Protein AF-0000000081061920 (afdb_homodimer)

Solvent-accessible surface area (backbone atoms only — not comparable to full-atom values): 20921 Å² total; per-residue (Å²): 136,77,82,74,80,77,74,76,73,75,74,76,74,76,75,72,76,70,69,73,73,68,65,57,64,41,62,70,67,64,48,44,71,67,57,39,50,51,52,33,50,55,44,58,37,86,83,48,85,72,61,46,63,57,53,70,60,64,51,56,60,47,13,51,50,43,54,50,51,36,52,50,35,34,49,77,63,71,47,84,55,64,69,57,52,51,52,50,49,54,51,44,41,52,48,49,42,53,49,47,44,70,73,31,92,53,84,64,53,63,59,32,44,48,20,46,54,27,40,27,38,49,52,51,35,50,48,35,50,50,32,62,74,64,57,47,58,69,67,64,30,49,53,53,38,52,51,28,31,49,52,26,16,53,29,34,28,47,49,51,22,57,44,53,69,37,75,90,45,45,69,70,49,25,49,59,38,39,56,52,41,44,50,55,43,45,60,65,61,104,136,78,82,73,80,78,75,76,72,78,77,76,73,76,76,72,75,70,70,74,74,68,67,58,64,42,62,70,66,64,49,44,70,67,56,39,52,52,52,35,48,55,45,60,36,87,83,48,85,71,60,44,63,56,54,70,60,61,50,58,59,47,14,52,50,43,56,50,51,35,50,52,35,33,48,75,64,72,46,85,55,63,68,57,50,50,53,50,50,54,50,44,42,52,49,49,40,51,49,46,44,70,73,29,92,54,83,68,56,63,59,33,45,48,19,47,55,27,40,26,38,50,54,50,35,50,50,35,49,49,32,63,75,65,56,47,57,71,68,64,30,48,51,52,38,52,52,28,30,49,52,28,17,54,29,35,27,47,50,51,20,57,43,54,69,36,74,91,44,46,69,70,49,24,48,60,38,38,54,51,41,45,51,55,43,47,60,66,61,103

Radius of gyration: 31.06 Å; Cα contacts (8 Å, |Δi|>4): 401; chains: 2; bounding box: 66×168×67 Å

Sequence (380 aa):
MTPNPSAETGGVGSYSLEEEEEPPLLEELEINPETIAQKSITALNPFRPTDPTLIYDTDLAGPILYYLLFCFFLLFSGKIQFSYIYGFVVQGCLSMFVLLNVMSLSRVSLGVVVSVLGYCLLPMVALAGVNILIRLKGILGMMLSVAAIYWCSVSASELFVIGLGMYHQQILVTYPCVLLYTFFAFIILFMTPNPSAETGGVGSYSLEEEEEPPLLEELEINPETIAQKSITALNPFRPTDPTLIYDTDLAGPILYYLLFCFFLLFSGKIQFSYIYGFVVQGCLSMFVLLNVMSLSRVSLGVVVSVLGYCLLPMVALAGVNILIRLKGILGMMLSVAAIYWCSVSASELFVIGLGMYHQQILVTYPCVLLYTFFAFIILF

pLDDT: mean 80.35, std 18.31, range [32.47, 97.38]

InterPro domains:
  IPR045231 Protein Yip1/4-like [PTHR21236] (15-190)

Organism: NCBI:txid1843537

Structure (mmCIF, N/CA/C/O backbone):
data_AF-0000000081061920-model_v1
#
loop_
_entity.id
_entity.type
_entity.pdbx_description
1 polymer 'Protein YIPF'
#
loop_
_atom_site.group_PDB
_atom_site.id
_atom_site.type_symbol
_atom_site.label_atom_id
_atom_site.label_alt_id
_atom_site.label_comp_id
_atom_site.label_asym_id
_atom_site.label_entity_id
_atom_site.label_seq_id
_atom_site.pdbx_PDB_ins_code
_atom_site.Cartn_x
_atom_site.Cartn_y
_atom_site.Cartn_z
_atom_site.occupancy
_atom_site.B_iso_or_equiv
_atom_site.auth_seq_id
_atom_site.auth_comp_id
_atom_site.auth_asym_id
_atom_site.auth_a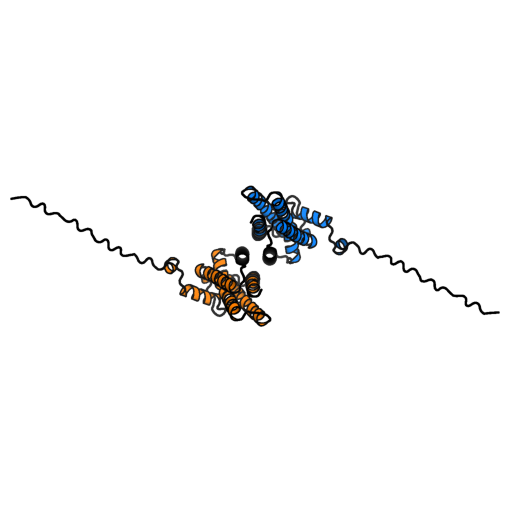tom_id
_atom_site.pdbx_PDB_model_num
ATOM 1 N N . MET A 1 1 ? 9.172 87.25 -39.062 1 32.47 1 MET A N 1
ATOM 2 C CA . MET A 1 1 ? 8.258 86.75 -38.031 1 32.47 1 MET A CA 1
ATOM 3 C C . MET A 1 1 ? 8.188 85.25 -38.031 1 32.47 1 MET A C 1
ATOM 5 O O . MET A 1 1 ? 7.555 84.625 -38.906 1 32.47 1 MET A O 1
ATOM 9 N N . THR A 1 2 ? 9.289 84.562 -37.75 1 38.31 2 THR A N 1
ATOM 10 C CA . THR A 1 2 ? 9.625 83.125 -37.875 1 38.31 2 THR A CA 1
ATOM 11 C C . THR A 1 2 ? 8.727 82.312 -36.969 1 38.31 2 THR A C 1
ATOM 13 O O . THR A 1 2 ? 8.492 82.688 -35.812 1 38.31 2 THR A O 1
ATOM 16 N N . PRO A 1 3 ? 7.73 81.562 -37.531 1 41.31 3 PRO A N 1
ATOM 17 C CA . PRO A 1 3 ? 6.73 80.812 -36.781 1 41.31 3 PRO A CA 1
ATOM 18 C C . PRO A 1 3 ? 7.352 79.938 -35.719 1 41.31 3 PRO A C 1
ATOM 20 O O . PRO A 1 3 ? 8.414 79.312 -35.906 1 41.31 3 PRO A O 1
ATOM 23 N N . ASN A 1 4 ? 7.418 80.312 -34.438 1 36.06 4 ASN A N 1
ATOM 24 C CA . ASN A 1 4 ? 7.969 79.562 -33.281 1 36.06 4 ASN A CA 1
ATOM 25 C C . ASN A 1 4 ? 7.27 78.25 -33.062 1 36.06 4 ASN A C 1
ATOM 27 O O . ASN A 1 4 ? 6.055 78.188 -32.844 1 36.06 4 ASN A O 1
ATOM 31 N N . PRO A 1 5 ? 7.719 77.125 -33.688 1 40.62 5 PRO A N 1
ATOM 32 C CA . PRO A 1 5 ? 7.066 75.812 -33.531 1 40.62 5 PRO A CA 1
ATOM 33 C C . PRO A 1 5 ? 6.824 75.438 -32.094 1 40.62 5 PRO A C 1
ATOM 35 O O . PRO A 1 5 ? 7.762 75.438 -31.281 1 40.62 5 PRO A O 1
ATOM 38 N N . SER A 1 6 ? 5.805 75.938 -31.375 1 39.22 6 SER A N 1
ATOM 39 C CA . SER A 1 6 ? 5.41 75.625 -30.016 1 39.22 6 SER A CA 1
ATOM 40 C C . SER A 1 6 ? 5.402 74.062 -29.812 1 39.22 6 SER A C 1
ATOM 42 O O . SER A 1 6 ? 4.652 73.375 -30.484 1 39.22 6 SER A O 1
ATOM 44 N N . ALA A 1 7 ? 6.57 73.5 -29.469 1 33.69 7 ALA A N 1
ATOM 45 C CA . ALA A 1 7 ? 6.863 72.125 -29.125 1 33.69 7 ALA A CA 1
ATOM 46 C C . ALA A 1 7 ? 5.859 71.562 -28.109 1 33.69 7 ALA A C 1
ATOM 48 O O . ALA A 1 7 ? 5.82 72 -26.969 1 33.69 7 ALA A O 1
ATOM 49 N N . GLU A 1 8 ? 4.57 71.375 -28.438 1 35 8 GLU A N 1
ATOM 50 C CA . GLU A 1 8 ? 3.629 70.688 -27.578 1 35 8 GLU A CA 1
ATOM 51 C C . GLU A 1 8 ? 4.277 69.438 -26.969 1 35 8 GLU A C 1
ATOM 53 O O . GLU A 1 8 ? 4.715 68.5 -27.688 1 35 8 GLU A O 1
ATOM 58 N N . THR A 1 9 ? 5.156 69.625 -25.969 1 33.59 9 THR A N 1
ATOM 59 C CA . THR A 1 9 ? 5.711 68.5 -25.219 1 33.59 9 THR A CA 1
ATOM 60 C C . THR A 1 9 ? 4.602 67.5 -24.781 1 33.59 9 THR A C 1
ATOM 62 O O . THR A 1 9 ? 3.656 67.938 -24.109 1 33.59 9 THR A O 1
ATOM 65 N N . GLY A 1 10 ? 4.07 66.625 -25.578 1 34.78 10 GLY A N 1
ATOM 66 C CA . GLY A 1 10 ? 3.182 65.562 -25.188 1 34.78 10 GLY A CA 1
ATOM 67 C C . GLY A 1 10 ? 3.51 64.938 -23.812 1 34.78 10 GLY A C 1
ATOM 68 O O . GLY A 1 10 ? 4.66 64.625 -23.547 1 34.78 10 GLY A O 1
ATOM 69 N N . GLY A 1 11 ? 2.949 65.5 -22.75 1 34.94 11 GLY A N 1
ATOM 70 C CA . GLY A 1 11 ? 3.041 64.938 -21.406 1 34.94 11 GLY A CA 1
ATOM 71 C C . GLY A 1 11 ? 2.953 63.438 -21.375 1 34.94 11 GLY A C 1
ATOM 72 O O . GLY A 1 11 ? 1.962 62.875 -21.812 1 34.94 11 GLY A O 1
ATOM 73 N N . VAL A 1 12 ? 4.016 62.656 -21.562 1 34.25 12 VAL A N 1
ATOM 74 C CA . VAL A 1 12 ? 4.07 61.219 -21.297 1 34.25 12 VAL A CA 1
ATOM 75 C C . VAL A 1 12 ? 3.404 60.938 -19.953 1 34.25 12 VAL A C 1
ATOM 77 O O . VAL A 1 12 ? 3.793 61.469 -18.922 1 34.25 12 VAL A O 1
ATOM 80 N N . GLY A 1 13 ? 2.08 60.75 -19.875 1 34.75 13 GLY A N 1
ATOM 81 C CA . GLY A 1 13 ? 1.437 60.188 -18.703 1 34.75 13 GLY A CA 1
ATOM 82 C C . GLY A 1 13 ? 2.299 59.188 -17.984 1 34.75 13 GLY A C 1
ATOM 83 O O . GLY A 1 13 ? 2.895 58.312 -18.625 1 34.75 13 GLY A O 1
ATOM 84 N N . SER A 1 14 ? 2.998 59.5 -16.953 1 35.06 14 SER A N 1
ATOM 85 C CA . SER A 1 14 ? 3.605 58.594 -15.992 1 35.06 14 SER A CA 1
ATOM 86 C C . SER A 1 14 ? 2.682 57.406 -15.695 1 35.06 14 SER A C 1
ATOM 88 O O . SER A 1 14 ? 1.626 57.594 -15.078 1 35.06 14 SER A O 1
ATOM 90 N N . TYR A 1 15 ? 2.389 56.469 -16.562 1 34.06 15 TYR A N 1
ATOM 91 C CA . TYR A 1 15 ? 1.897 55.188 -16.109 1 34.06 15 TYR A CA 1
ATOM 92 C C . TYR A 1 15 ? 2.6 54.75 -14.82 1 34.06 15 TYR A C 1
ATOM 94 O O . TYR A 1 15 ? 3.814 54.531 -14.805 1 34.06 15 TYR A O 1
ATOM 102 N N . SER A 1 16 ? 2.352 55.375 -13.695 1 36.72 16 SER A N 1
ATOM 103 C CA . SER A 1 16 ? 2.641 54.719 -12.43 1 36.72 16 SER A CA 1
ATOM 104 C C . SER A 1 16 ? 2.43 53.219 -12.531 1 36.72 16 SER A C 1
ATOM 106 O O . SER A 1 16 ? 1.33 52.75 -12.852 1 36.72 16 SER A O 1
ATOM 108 N N . LEU A 1 17 ? 3.295 52.438 -13.023 1 34.75 17 LEU A N 1
ATOM 109 C CA . LEU A 1 17 ? 3.404 51 -12.758 1 34.75 17 LEU A CA 1
ATOM 110 C C . LEU A 1 17 ? 2.998 50.688 -11.32 1 34.75 17 LEU A C 1
ATOM 112 O O . LEU A 1 17 ? 3.809 50.812 -10.398 1 34.75 17 LEU A O 1
ATOM 116 N N . GLU A 1 18 ? 1.931 51.219 -10.734 1 38.12 18 GLU A N 1
ATOM 117 C CA . GLU A 1 18 ? 1.411 50.531 -9.562 1 38.12 18 GLU A CA 1
ATOM 118 C C . GLU A 1 18 ? 1.643 49.031 -9.68 1 38.12 18 GLU A C 1
ATOM 120 O O . GLU A 1 18 ? 1.104 48.375 -10.57 1 38.12 18 GLU A O 1
ATOM 125 N N . GLU A 1 19 ? 2.814 48.5 -9.508 1 39.84 19 GLU A N 1
ATOM 126 C CA . GLU A 1 19 ? 3.094 47.094 -9.227 1 39.84 19 GLU A CA 1
ATOM 127 C C . GLU A 1 19 ? 1.946 46.438 -8.461 1 39.84 19 GLU A C 1
ATOM 129 O O . GLU A 1 19 ? 1.704 46.781 -7.297 1 39.84 19 GLU A O 1
ATOM 134 N N . GLU A 1 20 ? 0.789 46.312 -8.953 1 44.38 20 GLU A N 1
ATOM 135 C CA . GLU A 1 20 ? -0.174 45.406 -8.32 1 44.38 20 GLU A CA 1
ATOM 136 C C . GLU A 1 20 ? 0.528 44.375 -7.449 1 44.38 20 GLU A C 1
ATOM 138 O O . GLU A 1 20 ? 1.306 43.562 -7.949 1 44.38 20 GLU A O 1
ATOM 143 N N . GLU A 1 21 ? 1.087 44.719 -6.262 1 46.62 21 GLU A N 1
ATOM 144 C CA . GLU A 1 21 ? 1.592 43.75 -5.297 1 46.62 21 GLU A CA 1
ATOM 145 C C . GLU A 1 21 ? 0.839 42.438 -5.398 1 46.62 21 GLU A C 1
ATOM 147 O O . GLU A 1 21 ? -0.347 42.344 -5.07 1 46.62 21 GLU A O 1
ATOM 152 N N . GLU A 1 22 ? 0.929 41.656 -6.406 1 52.53 22 GLU A N 1
ATOM 153 C CA . GLU A 1 22 ? 0.408 40.281 -6.391 1 52.53 22 GLU A CA 1
ATOM 154 C C . GLU A 1 22 ? 0.493 39.688 -4.992 1 52.53 22 GLU A C 1
ATOM 156 O O . GLU A 1 22 ? 1.522 39.812 -4.324 1 52.53 22 GLU A O 1
ATOM 161 N N . PRO A 1 23 ? -0.671 39.625 -4.258 1 55.38 23 PRO A N 1
ATOM 162 C CA . PRO A 1 23 ? -0.553 38.969 -2.949 1 55.38 23 PRO A CA 1
ATOM 163 C C . PRO A 1 23 ? 0.512 37.875 -2.924 1 55.38 23 PRO A C 1
ATOM 165 O O . PRO A 1 23 ? 0.833 37.312 -3.965 1 55.38 23 PRO A O 1
ATOM 168 N N . PRO A 1 24 ? 1.315 37.781 -1.854 1 52.62 24 PRO A N 1
ATOM 169 C CA . PRO A 1 24 ? 2.309 36.688 -1.776 1 52.62 24 PRO A CA 1
ATOM 170 C C . PRO A 1 24 ? 1.772 35.375 -2.281 1 52.62 24 PRO A C 1
ATOM 172 O O . PRO A 1 24 ? 0.569 35.094 -2.195 1 52.62 24 PRO A O 1
ATOM 175 N N . LEU A 1 25 ? 2.477 34.625 -3.084 1 50.03 25 LEU A N 1
ATOM 176 C CA . LEU A 1 25 ? 2.158 33.344 -3.662 1 50.03 25 LEU A CA 1
ATOM 177 C C . LEU A 1 25 ? 1.38 32.469 -2.672 1 50.03 25 LEU A C 1
ATOM 179 O O . LEU A 1 25 ? 0.423 31.797 -3.053 1 50.03 25 LEU A O 1
ATOM 183 N N . LEU A 1 26 ? 1.83 32.594 -1.429 1 53.22 26 LEU A N 1
ATOM 184 C CA . LEU A 1 26 ? 1.104 31.828 -0.419 1 53.22 26 LEU A CA 1
ATOM 185 C C . LEU A 1 26 ? -0.362 32.25 -0.371 1 53.22 26 LEU A C 1
ATOM 187 O O . LEU A 1 26 ? -1.246 31.422 -0.188 1 53.22 26 LEU A O 1
ATOM 191 N N . GLU A 1 27 ? -0.65 33.531 -0.394 1 55 27 GLU A N 1
ATOM 192 C CA . GLU A 1 27 ? -2.014 34.031 -0.412 1 55 27 GLU A CA 1
ATOM 193 C C . GLU A 1 27 ? -2.76 33.594 -1.664 1 55 27 GLU A C 1
ATOM 195 O O . GLU A 1 27 ? -3.951 33.281 -1.604 1 55 27 GLU A O 1
ATOM 200 N N . GLU A 1 28 ? -1.987 33.594 -2.607 1 55.53 28 GLU A N 1
ATOM 201 C CA . GLU A 1 28 ? -2.572 33.156 -3.869 1 55.53 28 GLU A CA 1
ATOM 202 C C . GLU A 1 28 ? -2.873 31.656 -3.848 1 55.53 28 GLU A C 1
ATOM 204 O O . GLU A 1 28 ? -3.877 31.219 -4.41 1 55.53 28 GLU A O 1
ATOM 209 N N . LEU A 1 29 ? -1.871 31.078 -3.279 1 55.53 29 LEU A N 1
ATOM 210 C CA . LEU A 1 29 ? -2.057 29.625 -3.217 1 55.53 29 LEU A CA 1
ATOM 211 C C . LEU A 1 29 ? -2.906 29.234 -2.012 1 55.53 29 LEU A C 1
ATOM 213 O O . LEU A 1 29 ? -3.256 28.062 -1.843 1 55.53 29 LEU A O 1
ATOM 217 N N . GLU A 1 30 ? -3.34 30.453 -1.292 1 61.72 30 GLU A N 1
ATOM 218 C CA . GLU A 1 30 ? -4.176 30.234 -0.117 1 61.72 30 GLU A CA 1
ATOM 219 C C . GLU A 1 30 ? -3.463 29.359 0.913 1 61.72 30 GLU A C 1
ATOM 221 O O . GLU A 1 30 ? -4.098 28.562 1.607 1 61.72 30 GLU A O 1
ATOM 226 N N . ILE A 1 31 ? -2.143 29.312 0.681 1 64.69 31 ILE A N 1
ATOM 227 C CA . ILE A 1 31 ? -1.346 28.625 1.693 1 64.69 31 ILE A CA 1
ATOM 228 C C . ILE A 1 31 ? -1.162 29.531 2.906 1 64.69 31 ILE A C 1
ATOM 230 O O . ILE A 1 31 ? -0.573 30.609 2.799 1 64.69 31 ILE A O 1
ATOM 234 N N . ASN A 1 32 ? -1.81 29.469 3.889 1 78.19 32 ASN A N 1
ATOM 235 C CA . ASN A 1 32 ? -1.729 30.203 5.148 1 78.19 32 ASN A CA 1
ATOM 236 C C . ASN A 1 32 ? -1.198 29.328 6.277 1 78.19 32 ASN A C 1
ATOM 238 O O . ASN A 1 32 ? -1.872 28.391 6.711 1 78.19 32 ASN A O 1
ATOM 242 N N . PRO A 1 33 ? 0.079 29.594 6.66 1 82.94 33 PRO A N 1
ATOM 243 C CA . PRO A 1 33 ? 0.67 28.781 7.727 1 82.94 33 PRO A CA 1
ATOM 244 C C . PRO A 1 33 ? -0.227 28.688 8.961 1 82.94 33 PRO A C 1
ATOM 246 O O . PRO A 1 33 ? -0.239 27.656 9.633 1 82.94 33 PRO A O 1
ATOM 249 N N . GLU A 1 34 ? -0.884 29.719 9.234 1 82.31 34 GLU A N 1
ATOM 250 C CA . GLU A 1 34 ? -1.773 29.688 10.391 1 82.31 34 GLU A CA 1
ATOM 251 C C . GLU A 1 34 ? -2.912 28.688 10.188 1 82.31 34 GLU A C 1
ATOM 253 O O . GLU A 1 34 ? -3.299 27.984 11.125 1 82.31 34 GLU A O 1
ATOM 258 N N . THR A 1 35 ? -3.338 28.719 9.016 1 79.31 35 THR A N 1
ATOM 259 C CA . THR A 1 35 ? -4.41 27.781 8.688 1 79.31 35 THR A CA 1
ATOM 260 C C . THR A 1 35 ? -3.914 26.344 8.758 1 79.31 35 THR A C 1
ATOM 262 O O . THR A 1 35 ? -4.609 25.469 9.273 1 79.31 35 THR A O 1
ATOM 265 N N . ILE A 1 36 ? -2.762 26.109 8.281 1 84.75 36 ILE A N 1
ATOM 266 C CA . ILE A 1 36 ? -2.17 24.766 8.297 1 84.75 36 ILE A CA 1
ATOM 267 C C . ILE A 1 36 ? -1.979 24.312 9.742 1 84.75 36 ILE A C 1
ATOM 269 O O . ILE A 1 36 ? -2.311 23.172 10.086 1 84.75 36 ILE A O 1
ATOM 273 N N . ALA A 1 37 ? -1.515 25.188 10.57 1 85.19 37 ALA A N 1
ATOM 274 C CA . ALA A 1 37 ? -1.292 24.859 11.977 1 85.19 37 ALA A CA 1
ATOM 275 C C . ALA A 1 37 ? -2.609 24.547 12.68 1 85.19 37 ALA A C 1
ATOM 277 O O . ALA A 1 37 ? -2.693 23.594 13.453 1 85.19 37 ALA A O 1
ATOM 278 N N . GLN A 1 38 ? -3.584 25.281 12.438 1 81.69 38 GLN A N 1
ATOM 279 C CA . GLN A 1 38 ? -4.879 25.094 13.078 1 81.69 38 GLN A CA 1
ATOM 280 C C . GLN A 1 38 ? -5.5 23.766 12.656 1 81.69 38 GLN A C 1
ATOM 282 O O . GLN A 1 38 ? -6.051 23.031 13.484 1 81.69 38 GLN A O 1
ATOM 287 N N . LYS A 1 39 ? -5.371 23.531 11.391 1 82.19 39 LYS A N 1
ATOM 288 C CA . LYS A 1 39 ? -5.902 22.266 10.891 1 82.19 39 LYS A CA 1
ATOM 289 C C . LYS A 1 39 ? -5.148 21.094 11.484 1 82.19 39 LYS A C 1
ATOM 291 O O . LYS A 1 39 ? -5.746 20.047 11.773 1 82.19 39 LYS A O 1
ATOM 296 N N . SER A 1 40 ? -3.893 21.234 11.641 1 87.06 40 SER A N 1
ATOM 297 C CA . SER A 1 40 ? -3.08 20.188 12.25 1 87.06 40 SER A CA 1
ATOM 298 C C . SER A 1 40 ? -3.492 19.922 13.695 1 87.06 40 SER A C 1
ATOM 300 O O . SER A 1 40 ? -3.637 18.781 14.109 1 87.06 40 SER A O 1
ATOM 302 N N . ILE A 1 41 ? -3.705 21 14.383 1 84.12 41 ILE A N 1
ATOM 303 C CA . ILE A 1 41 ? -4.098 20.875 15.781 1 84.12 41 ILE A CA 1
ATOM 304 C C . ILE A 1 41 ? -5.469 20.219 15.883 1 84.12 41 ILE A C 1
ATOM 306 O O . ILE A 1 41 ? -5.688 19.359 16.734 1 84.12 41 ILE A O 1
ATOM 310 N N . THR A 1 42 ? -6.273 20.578 15.07 1 79.69 42 THR A N 1
ATOM 311 C CA . THR A 1 42 ? -7.621 20.016 15.086 1 79.69 42 THR A CA 1
ATOM 312 C C . THR A 1 42 ? -7.609 18.547 14.68 1 79.69 42 THR A C 1
ATOM 314 O O . THR A 1 42 ? -8.336 17.734 15.242 1 79.69 42 THR A O 1
ATOM 317 N N . ALA A 1 43 ? -6.746 18.25 13.766 1 80.62 43 ALA A N 1
ATOM 318 C CA . ALA A 1 43 ? -6.668 16.875 13.273 1 80.62 43 ALA A CA 1
ATOM 319 C C . ALA A 1 43 ? -6.023 15.961 14.305 1 80.62 43 ALA A C 1
ATOM 321 O O . ALA A 1 43 ? -6.348 14.773 14.375 1 80.62 43 ALA A O 1
ATOM 322 N N . LEU A 1 44 ? -5.203 16.562 15.156 1 88 44 LEU A N 1
ATOM 323 C CA . LEU A 1 44 ? -4.402 15.719 16.031 1 88 44 LEU A CA 1
ATOM 324 C C . LEU A 1 44 ? -4.918 15.781 17.469 1 88 44 LEU A C 1
ATOM 326 O O . LEU A 1 44 ? -4.508 14.992 18.312 1 88 44 LEU A O 1
ATOM 330 N N . ASN A 1 45 ? -5.777 16.656 17.656 1 80.12 45 ASN A N 1
ATOM 331 C CA . ASN A 1 45 ? -6.27 16.812 19.016 1 80.12 45 ASN A CA 1
ATOM 332 C C . ASN A 1 45 ? -7.371 15.797 19.328 1 80.12 45 ASN A C 1
ATOM 334 O O . ASN A 1 45 ? -8.5 15.93 18.844 1 80.12 45 ASN A O 1
ATOM 338 N N . PRO A 1 46 ? -7.051 14.742 20.016 1 67.88 46 PRO A N 1
ATOM 339 C CA . PRO A 1 46 ? -8.039 13.727 20.375 1 67.88 46 PRO A CA 1
ATOM 340 C C . PRO A 1 46 ? -9.125 14.25 21.312 1 67.88 46 PRO A C 1
ATOM 342 O O . PRO A 1 46 ? -10.18 13.633 21.453 1 67.88 46 PRO A O 1
ATOM 345 N N . PHE A 1 47 ? -8.922 15.414 21.891 1 67.31 47 PHE A N 1
ATOM 346 C CA . PHE A 1 47 ? -9.805 15.906 22.938 1 67.31 47 PHE A CA 1
ATOM 347 C C . PHE A 1 47 ? -10.789 16.922 22.375 1 67.31 47 PHE A C 1
ATOM 349 O O . PHE A 1 47 ? -11.688 17.391 23.094 1 67.31 47 PHE A O 1
ATOM 356 N N . ARG A 1 48 ? -10.648 17.328 21.266 1 66.5 48 ARG A N 1
ATOM 357 C CA . ARG A 1 48 ? -11.617 18.25 20.688 1 66.5 48 ARG A CA 1
ATOM 358 C C . ARG A 1 48 ? -12.578 17.5 19.766 1 66.5 48 ARG A C 1
ATOM 360 O O . ARG A 1 48 ? -12.18 16.578 19.047 1 66.5 48 ARG A O 1
ATOM 367 N N . PRO A 1 49 ? -13.859 17.797 20.094 1 68.69 49 PRO A N 1
ATOM 368 C CA . PRO A 1 49 ? -14.805 17.203 19.156 1 68.69 49 PRO A CA 1
ATOM 369 C C . PRO A 1 49 ? -14.445 17.484 17.703 1 68.69 49 PRO A C 1
ATOM 371 O O . PRO A 1 49 ? -14.156 18.641 17.344 1 68.69 49 PRO A O 1
ATOM 374 N N . THR A 1 50 ? -14.172 16.438 17 1 66.19 50 THR A N 1
ATOM 375 C CA . THR A 1 50 ? -13.812 16.562 15.586 1 66.19 50 THR A CA 1
ATOM 376 C C . THR A 1 50 ? -14.992 17.062 14.766 1 66.19 50 THR A C 1
ATOM 378 O O . THR A 1 50 ? -16.094 16.531 14.867 1 66.19 50 THR A O 1
ATOM 381 N N . ASP A 1 51 ? -14.812 18.281 14.25 1 68.25 51 ASP A N 1
ATOM 382 C CA . ASP A 1 51 ? -15.812 18.828 13.344 1 68.25 51 ASP A CA 1
ATOM 383 C C . ASP A 1 51 ? -15.906 18.016 12.062 1 68.25 51 ASP A C 1
ATOM 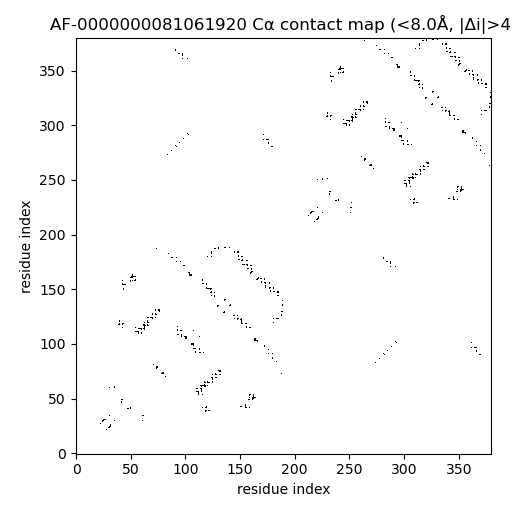385 O O . ASP A 1 51 ? -14.922 17.891 11.328 1 68.25 51 ASP A O 1
ATOM 389 N N . PRO A 1 52 ? -17.047 17.406 11.852 1 72.75 52 PRO A N 1
ATOM 390 C CA . PRO A 1 52 ? -17.203 16.594 10.641 1 72.75 52 PRO A CA 1
ATOM 391 C C . PRO A 1 52 ? -16.938 17.375 9.359 1 72.75 52 PRO A C 1
ATOM 393 O O . PRO A 1 52 ? -16.641 16.781 8.32 1 72.75 52 PRO A O 1
ATOM 396 N N . THR A 1 53 ? -16.953 18.734 9.461 1 68.69 53 THR A N 1
ATOM 397 C CA . THR A 1 53 ? -16.797 19.547 8.266 1 68.69 53 THR A CA 1
ATOM 398 C C . THR A 1 53 ? -15.328 19.641 7.863 1 68.69 53 THR A C 1
ATOM 400 O O . THR A 1 53 ? -15.008 20 6.73 1 68.69 53 THR A O 1
ATOM 403 N N . LEU A 1 54 ? -14.531 19.266 8.742 1 67.19 54 LEU A N 1
ATOM 404 C CA . LEU A 1 54 ? -13.102 19.359 8.469 1 67.19 54 LEU A CA 1
ATOM 405 C C . LEU A 1 54 ? -12.711 18.438 7.324 1 67.19 54 LEU A C 1
ATOM 407 O O . LEU A 1 54 ? -11.789 18.75 6.559 1 67.19 54 LEU A O 1
ATOM 411 N N . ILE A 1 55 ? -13.422 17.375 7.23 1 68.62 55 ILE A N 1
ATOM 412 C CA . ILE A 1 55 ? -13.109 16.406 6.191 1 68.62 55 ILE A CA 1
ATOM 413 C C . ILE A 1 55 ? -13.375 17.016 4.816 1 68.62 55 ILE A C 1
ATOM 415 O O . ILE A 1 55 ? -12.703 16.672 3.84 1 68.62 55 ILE A O 1
ATOM 419 N N . TYR A 1 56 ? -14.156 18.016 4.797 1 68.44 56 TYR A N 1
ATOM 420 C CA . TYR A 1 56 ? -14.57 18.516 3.492 1 68.44 56 TYR A CA 1
ATOM 421 C C . TYR A 1 56 ? -13.75 19.734 3.098 1 68.44 56 TYR A C 1
ATOM 423 O O . TYR A 1 56 ? -13.82 20.203 1.953 1 68.44 56 TYR A O 1
ATOM 431 N N . ASP A 1 57 ? -13.016 20.234 4.027 1 73.06 57 ASP A N 1
ATOM 432 C CA . ASP A 1 57 ? -12.07 21.297 3.695 1 73.06 57 ASP A CA 1
ATOM 433 C C . ASP A 1 57 ? -10.75 20.719 3.188 1 73.06 57 ASP A C 1
ATOM 435 O O . ASP A 1 57 ? -9.789 20.609 3.945 1 73.06 57 ASP A O 1
ATOM 439 N N . THR A 1 58 ? -10.797 20.391 1.922 1 75.75 58 THR A N 1
ATOM 440 C CA . THR A 1 58 ? -9.641 19.719 1.336 1 75.75 58 THR A CA 1
ATOM 441 C C . THR A 1 58 ? -8.5 20.703 1.111 1 75.75 58 THR A C 1
ATOM 443 O O . THR A 1 58 ? -8.586 21.578 0.245 1 75.75 58 THR A O 1
ATOM 446 N N . ASP A 1 59 ? -7.719 20.953 2.045 1 83.19 59 ASP A N 1
ATOM 447 C CA . ASP A 1 59 ? -6.48 21.719 1.935 1 83.19 59 ASP A CA 1
ATOM 448 C C . ASP A 1 59 ? -5.281 20.781 1.742 1 83.19 59 ASP A C 1
ATOM 450 O O . ASP A 1 59 ? -5.012 19.938 2.586 1 83.19 59 ASP A O 1
ATOM 454 N N . LEU A 1 60 ? -4.617 20.891 0.569 1 88.75 60 LEU A N 1
ATOM 455 C CA . LEU A 1 60 ? -3.51 20 0.273 1 88.75 60 LEU A CA 1
ATOM 456 C C . LEU A 1 60 ? -2.176 20.625 0.645 1 88.75 60 LEU A C 1
ATOM 458 O O . LEU A 1 60 ? -1.147 19.953 0.691 1 88.75 60 LEU A O 1
ATOM 462 N N . ALA A 1 61 ? -2.205 21.891 0.976 1 88.19 61 ALA A N 1
ATOM 463 C CA . ALA A 1 61 ? -0.953 22.578 1.277 1 88.19 61 ALA A CA 1
ATOM 464 C C . ALA A 1 61 ? -0.284 21.984 2.514 1 88.19 61 ALA A C 1
ATOM 466 O O . ALA A 1 61 ? 0.924 21.734 2.514 1 88.19 61 ALA A O 1
ATOM 467 N N . GLY A 1 62 ? -1.035 21.828 3.531 1 90.25 62 GLY A N 1
ATOM 468 C CA . GLY A 1 62 ? -0.488 21.25 4.75 1 90.25 62 GLY A CA 1
ATOM 469 C C . GLY A 1 62 ? 0.067 19.859 4.559 1 90.25 62 GLY A C 1
ATOM 470 O O . GLY A 1 62 ? 1.247 19.609 4.82 1 90.25 62 GLY A O 1
ATOM 471 N N . PRO A 1 63 ? -0.741 18.984 4.027 1 93.12 63 PRO A N 1
ATOM 472 C CA . PRO A 1 63 ? -0.274 17.625 3.744 1 93.12 63 PRO A CA 1
ATOM 473 C C . PRO A 1 63 ? 1.001 17.609 2.904 1 93.12 63 PRO A C 1
ATOM 475 O O . PRO A 1 63 ? 1.948 16.891 3.232 1 93.12 63 PRO A O 1
ATOM 478 N N . ILE A 1 64 ? 1.027 18.281 1.868 1 93.25 64 ILE A N 1
ATOM 479 C CA . ILE A 1 64 ? 2.199 18.328 1 1 93.25 64 ILE A CA 1
ATOM 480 C C . ILE A 1 64 ? 3.406 18.844 1.789 1 93.25 64 ILE A C 1
ATOM 482 O O . ILE A 1 64 ? 4.5 18.281 1.678 1 93.25 64 ILE A O 1
ATOM 486 N N . LEU A 1 65 ? 3.207 19.906 2.545 1 93.69 65 LEU A N 1
ATOM 487 C CA . LEU A 1 65 ? 4.273 20.438 3.383 1 93.69 65 LEU A CA 1
ATOM 488 C C . LEU A 1 65 ? 4.82 19.375 4.324 1 93.69 65 LEU A C 1
ATOM 490 O O . LEU A 1 65 ? 6.035 19.234 4.484 1 93.69 65 LEU A O 1
ATOM 494 N N . TYR A 1 66 ? 3.951 18.641 4.879 1 95.88 66 TYR A N 1
ATOM 495 C CA . TYR A 1 66 ? 4.375 17.641 5.852 1 95.88 66 TYR A CA 1
ATOM 496 C C . TYR A 1 66 ? 5.117 16.484 5.176 1 95.88 66 TYR A C 1
ATOM 498 O O . TYR A 1 66 ? 6.098 15.977 5.711 1 95.88 66 TYR A O 1
ATOM 506 N N . TYR A 1 67 ? 4.672 16.016 4.031 1 94.75 67 TYR A N 1
ATOM 507 C CA . TYR A 1 67 ? 5.414 15 3.293 1 94.75 67 TYR A CA 1
ATOM 508 C C . TYR A 1 67 ? 6.797 15.508 2.906 1 94.75 67 TYR A C 1
ATOM 510 O O . TYR A 1 67 ? 7.785 14.773 3.004 1 94.75 67 TYR A O 1
ATOM 518 N N . LEU A 1 68 ? 6.902 16.734 2.477 1 93.94 68 LEU A N 1
ATOM 519 C CA . LEU A 1 68 ? 8.18 17.328 2.082 1 93.94 68 LEU A CA 1
ATOM 520 C C . LEU A 1 68 ? 9.109 17.453 3.279 1 93.94 68 LEU A C 1
ATOM 522 O O . LEU A 1 68 ? 10.305 17.141 3.176 1 93.94 68 LEU A O 1
ATOM 526 N N . LEU A 1 69 ? 8.555 17.953 4.355 1 94.94 69 LEU A N 1
ATOM 527 C CA . LEU A 1 69 ? 9.344 18.078 5.574 1 94.94 69 LEU A CA 1
ATOM 528 C C . LEU A 1 69 ? 9.844 16.719 6.039 1 94.94 69 LEU A C 1
ATOM 530 O O . LEU A 1 69 ? 10.992 16.578 6.461 1 94.94 69 LEU A O 1
ATOM 534 N N . PHE A 1 70 ? 8.992 15.742 5.973 1 95.94 70 PHE A N 1
ATOM 535 C CA . PHE A 1 70 ? 9.367 14.383 6.336 1 95.94 70 PHE A CA 1
ATOM 536 C C . PHE A 1 70 ? 10.531 13.898 5.484 1 95.94 70 PHE A C 1
ATOM 538 O O . PHE A 1 70 ? 11.523 13.398 6.016 1 95.94 70 PHE A O 1
ATOM 545 N N . CYS A 1 71 ? 10.422 14.047 4.199 1 93.88 71 CYS A N 1
ATOM 546 C CA . CYS A 1 71 ? 11.484 13.648 3.281 1 93.88 71 CYS A CA 1
ATOM 547 C C . CYS A 1 71 ? 12.766 14.43 3.559 1 93.88 71 CYS A C 1
ATOM 549 O O . CYS A 1 71 ? 13.859 13.883 3.48 1 93.88 71 CYS A O 1
ATOM 551 N N . PHE A 1 72 ? 12.594 15.688 3.838 1 93.62 72 PHE A N 1
ATOM 552 C CA . PHE A 1 72 ? 13.727 16.547 4.164 1 93.62 72 PHE A CA 1
ATOM 553 C C . PHE A 1 72 ? 14.461 16.031 5.391 1 93.62 72 PHE A C 1
ATOM 555 O O . PHE A 1 72 ? 15.695 15.93 5.383 1 93.62 72 PHE A O 1
ATOM 562 N N . PHE A 1 73 ? 13.742 15.672 6.391 1 94.38 73 PHE A N 1
ATOM 563 C CA . PHE A 1 73 ? 14.367 15.156 7.605 1 94.38 73 PHE A CA 1
ATOM 564 C C . PHE A 1 73 ? 15.047 13.82 7.344 1 94.38 73 PHE A C 1
ATOM 566 O O . PHE A 1 73 ? 16.109 13.539 7.887 1 94.38 73 PHE A O 1
ATOM 573 N N . LEU A 1 74 ? 14.477 12.992 6.551 1 91.56 74 LEU A N 1
ATOM 574 C CA . LEU A 1 74 ? 15.07 11.695 6.223 1 91.56 74 LEU A CA 1
ATOM 575 C C . LEU A 1 74 ? 16.375 11.883 5.465 1 91.56 74 LEU A C 1
ATOM 577 O O . LEU A 1 74 ? 17.344 11.164 5.707 1 91.56 74 LEU A O 1
ATOM 581 N N . LEU A 1 75 ? 16.344 12.82 4.539 1 89.19 75 LEU A N 1
ATOM 582 C CA . LEU A 1 75 ? 17.547 13.109 3.77 1 89.19 75 LEU A CA 1
ATOM 583 C C . LEU A 1 75 ? 18.703 13.484 4.688 1 89.19 75 LEU A C 1
ATOM 585 O O . LEU A 1 75 ? 19.844 13.055 4.477 1 89.19 75 LEU A O 1
ATOM 589 N N . PHE A 1 76 ? 18.391 14.219 5.641 1 89.88 76 PHE A N 1
ATOM 590 C CA . PHE A 1 76 ? 19.422 14.68 6.578 1 89.88 76 PHE A CA 1
ATOM 591 C C . PHE A 1 76 ? 19.891 13.531 7.461 1 89.88 76 PHE A C 1
ATOM 593 O O . PHE A 1 76 ? 20.984 13.602 8.039 1 89.88 76 PHE A O 1
ATOM 600 N N . SER A 1 77 ? 19.094 12.531 7.582 1 86.38 77 SER A N 1
ATOM 601 C CA . SER A 1 77 ? 19.484 11.367 8.359 1 86.38 77 SER A CA 1
ATOM 602 C C . SER A 1 77 ? 20.234 10.352 7.5 1 86.38 77 SER A C 1
ATOM 604 O O . SER A 1 77 ? 20.641 9.297 7.988 1 86.38 77 SER A O 1
ATOM 606 N N . GLY A 1 78 ? 20.422 10.641 6.148 1 83.12 78 GLY A N 1
ATOM 607 C CA . GLY A 1 78 ? 21.172 9.781 5.242 1 83.12 78 GLY A CA 1
ATOM 608 C C . GLY A 1 78 ? 20.312 8.734 4.559 1 83.12 78 GLY A C 1
ATOM 609 O O . GLY A 1 78 ? 20.828 7.82 3.92 1 83.12 78 GLY A O 1
ATOM 610 N N . LYS A 1 79 ? 19.125 8.836 4.801 1 78.5 79 LYS A N 1
ATOM 611 C CA . LYS A 1 79 ? 18.203 7.879 4.195 1 78.5 79 LYS A CA 1
ATOM 612 C C . LYS A 1 79 ? 17.562 8.453 2.936 1 78.5 79 LYS A C 1
ATOM 614 O O . LYS A 1 79 ? 16.75 9.383 3.01 1 78.5 79 LYS A O 1
ATOM 619 N N . ILE A 1 80 ? 17.938 7.957 1.794 1 72 80 ILE A N 1
ATOM 620 C CA . ILE A 1 80 ? 17.422 8.469 0.528 1 72 80 ILE A CA 1
ATOM 621 C C . ILE A 1 80 ? 16.422 7.477 -0.067 1 72 80 ILE A C 1
ATOM 623 O O . ILE A 1 80 ? 16.781 6.684 -0.942 1 72 80 ILE A O 1
ATOM 627 N N . GLN A 1 81 ? 15.359 7.371 0.513 1 73.44 81 GLN A N 1
ATOM 628 C CA . GLN A 1 81 ? 14.352 6.41 0.074 1 73.44 81 GLN A CA 1
ATOM 629 C C . GLN A 1 81 ? 13.07 7.113 -0.36 1 73.44 81 GLN A C 1
ATOM 631 O O . GLN A 1 81 ? 11.969 6.703 0.016 1 73.44 81 GLN A O 1
ATOM 636 N N . PHE A 1 82 ? 13.227 8.148 -1.298 1 78.69 82 PHE A N 1
ATOM 637 C CA . PHE A 1 82 ? 12.086 8.969 -1.676 1 78.69 82 PHE A CA 1
ATOM 638 C C . PHE A 1 82 ? 11.086 8.164 -2.496 1 78.69 82 PHE A C 1
ATOM 640 O O . PHE A 1 82 ? 9.875 8.305 -2.314 1 78.69 82 PHE A O 1
ATOM 647 N N . SER A 1 83 ? 11.641 7.41 -3.301 1 75.56 83 SER A N 1
ATOM 648 C CA . SER A 1 83 ? 10.766 6.637 -4.176 1 75.56 83 SER A CA 1
ATOM 649 C C . SER A 1 83 ? 9.922 5.648 -3.379 1 75.56 83 SER A C 1
ATOM 651 O O . SER A 1 83 ? 8.75 5.422 -3.703 1 75.56 83 SER A O 1
ATOM 653 N N . TYR A 1 84 ? 10.469 5.133 -2.303 1 76.88 84 TYR A N 1
ATOM 654 C CA . TYR A 1 84 ? 9.742 4.203 -1.445 1 76.88 84 TYR A CA 1
ATOM 655 C C . TYR A 1 84 ? 8.555 4.891 -0.773 1 76.88 84 TYR A C 1
ATOM 657 O O . TYR A 1 84 ? 7.445 4.359 -0.767 1 76.88 84 TYR A O 1
ATOM 665 N N . ILE A 1 85 ? 8.836 5.996 -0.344 1 87.38 85 ILE A N 1
ATOM 666 C CA . ILE A 1 85 ? 7.816 6.746 0.383 1 87.38 85 ILE A CA 1
ATOM 667 C C . ILE A 1 85 ? 6.672 7.109 -0.56 1 87.38 85 ILE A C 1
ATOM 669 O O . ILE A 1 85 ? 5.5 6.906 -0.233 1 87.38 85 ILE A O 1
ATOM 673 N N . TYR A 1 86 ? 7.043 7.543 -1.681 1 87.44 86 TYR A N 1
ATOM 674 C CA . TYR A 1 86 ? 6.043 7.934 -2.666 1 87.44 86 TYR A CA 1
ATOM 675 C C . TYR A 1 86 ? 5.137 6.762 -3.023 1 87.44 86 TYR A C 1
ATOM 677 O O . TYR A 1 86 ? 3.912 6.887 -3.006 1 87.44 86 TYR A O 1
ATOM 685 N N . GLY A 1 87 ? 5.723 5.715 -3.326 1 83.81 87 GLY A N 1
ATOM 686 C CA . GLY A 1 87 ? 4.949 4.543 -3.705 1 83.81 87 GLY A CA 1
ATOM 687 C C . GLY A 1 87 ? 4.035 4.047 -2.6 1 83.81 87 GLY A C 1
ATOM 688 O O . GLY A 1 87 ? 2.873 3.717 -2.848 1 83.81 87 GLY A O 1
ATOM 689 N N . PHE A 1 88 ? 4.48 4.055 -1.467 1 87.88 88 PHE A N 1
ATOM 690 C CA . PHE A 1 88 ? 3.723 3.547 -0.33 1 87.88 88 PHE A CA 1
ATOM 691 C C . PHE A 1 88 ? 2.574 4.484 0.017 1 87.88 88 PHE A C 1
ATOM 693 O O . PHE A 1 88 ? 1.479 4.031 0.36 1 87.88 88 PHE A O 1
ATOM 700 N N . VAL A 1 89 ? 2.836 5.738 -0.088 1 92.12 89 VAL A N 1
ATOM 701 C CA . VAL A 1 89 ? 1.806 6.727 0.22 1 92.12 89 VAL A CA 1
ATOM 702 C C . VAL A 1 89 ? 0.677 6.633 -0.804 1 92.12 89 VAL A C 1
ATOM 704 O O . VAL A 1 89 ? -0.5 6.598 -0.438 1 92.12 89 VAL A O 1
ATOM 707 N N . VAL A 1 90 ? 1.056 6.59 -2.004 1 90 90 VAL A N 1
ATOM 708 C CA . VAL A 1 90 ? 0.061 6.512 -3.068 1 90 90 VAL A CA 1
ATOM 709 C C . VAL A 1 90 ? -0.772 5.242 -2.902 1 90 90 VAL A C 1
ATOM 711 O O . VAL A 1 90 ? -2.004 5.289 -2.963 1 90 90 VAL A O 1
ATOM 714 N N . GLN A 1 91 ? -0.079 4.168 -2.701 1 88.62 91 GLN A N 1
ATOM 715 C CA . GLN A 1 91 ? -0.776 2.902 -2.504 1 88.62 91 GLN A CA 1
ATOM 716 C C . GLN A 1 91 ? -1.672 2.955 -1.27 1 88.62 91 GLN A C 1
ATOM 718 O O . GLN A 1 91 ? -2.799 2.457 -1.292 1 88.62 91 GLN A O 1
ATOM 723 N N . GLY A 1 92 ? -1.169 3.475 -0.235 1 91.38 92 GLY A N 1
ATOM 724 C CA . GLY A 1 92 ? -1.951 3.605 0.984 1 91.38 92 GLY A CA 1
ATOM 725 C C . GLY A 1 92 ? -3.174 4.488 0.818 1 91.38 92 GLY A C 1
ATOM 726 O O . GLY A 1 92 ? -4.27 4.125 1.25 1 91.38 92 GLY A O 1
ATOM 727 N N . CYS A 1 93 ? -3.029 5.617 0.166 1 93.81 93 CYS A N 1
ATOM 728 C CA . CYS A 1 93 ? -4.137 6.539 -0.061 1 93.81 93 CYS A CA 1
ATOM 729 C C . CYS A 1 93 ? -5.199 5.91 -0.951 1 93.81 93 CYS A C 1
ATOM 731 O O . CYS A 1 93 ? -6.395 6.023 -0.675 1 93.81 93 CYS A O 1
ATOM 733 N N . LEU A 1 94 ? -4.746 5.273 -1.952 1 90.31 94 LEU A N 1
ATOM 734 C CA . LEU A 1 94 ? -5.691 4.633 -2.859 1 90.31 94 LEU A CA 1
ATOM 735 C C . LEU A 1 94 ? -6.438 3.502 -2.16 1 90.31 94 LEU A C 1
ATOM 737 O O . LEU A 1 94 ? -7.641 3.33 -2.357 1 90.31 94 LEU A O 1
ATOM 741 N N . SER A 1 95 ? -5.672 2.738 -1.415 1 89.69 95 SER A N 1
ATOM 742 C CA . SER A 1 95 ? -6.305 1.664 -0.655 1 89.69 95 SER A CA 1
ATOM 743 C C . SER A 1 95 ? -7.336 2.213 0.324 1 89.69 95 SER A C 1
ATOM 745 O O . SER A 1 95 ? -8.438 1.672 0.44 1 89.69 95 SER A O 1
ATOM 747 N N . MET A 1 96 ? -7.043 3.268 0.976 1 93.25 96 MET A N 1
ATOM 748 C CA . MET A 1 96 ? -7.969 3.896 1.916 1 93.25 96 MET A CA 1
ATOM 749 C C . MET A 1 96 ? -9.172 4.48 1.187 1 93.25 96 MET A C 1
ATOM 751 O O . MET A 1 96 ? -10.297 4.395 1.677 1 93.25 96 MET A O 1
ATOM 755 N N . PHE A 1 97 ? -8.898 5.07 0.069 1 92.88 97 PHE A N 1
ATOM 756 C CA . PHE A 1 97 ? -9.961 5.633 -0.758 1 92.88 97 PHE A CA 1
ATOM 757 C C . PHE A 1 97 ? -10.992 4.57 -1.107 1 92.88 97 PHE A C 1
ATOM 759 O O . PHE A 1 97 ? -12.195 4.785 -0.929 1 92.88 97 PHE A O 1
ATOM 766 N N . VAL A 1 98 ? -10.547 3.457 -1.5 1 88.81 98 VAL A N 1
ATOM 767 C CA . VAL A 1 98 ? -11.438 2.365 -1.884 1 88.81 98 VAL A CA 1
ATOM 768 C C . VAL A 1 98 ? -12.148 1.82 -0.649 1 88.81 98 VAL A C 1
ATOM 770 O O . VAL A 1 98 ? -13.367 1.616 -0.667 1 88.81 98 VAL A O 1
ATOM 773 N N . LEU A 1 99 ? -11.477 1.617 0.382 1 88.62 99 LEU A N 1
ATOM 774 C CA . LEU A 1 99 ? -12.031 1.07 1.612 1 88.62 99 LEU A CA 1
ATOM 775 C C . LEU A 1 99 ? -13.148 1.963 2.146 1 88.62 99 LEU A C 1
ATOM 777 O O . LEU A 1 99 ? -14.242 1.48 2.457 1 88.62 99 LEU A O 1
ATOM 781 N N . LEU A 1 100 ? -12.891 3.211 2.176 1 90.75 100 LEU A N 1
ATOM 782 C CA . LEU A 1 100 ? -13.859 4.145 2.734 1 90.75 100 LEU A CA 1
ATOM 783 C C . LEU A 1 100 ? -15.102 4.23 1.855 1 90.75 100 LEU A C 1
ATOM 785 O O . LEU A 1 100 ? -16.219 4.336 2.363 1 90.75 100 LEU A O 1
ATOM 789 N N . ASN A 1 101 ? -14.891 4.199 0.579 1 89.06 101 ASN A N 1
ATOM 790 C CA . ASN A 1 101 ? -16.031 4.305 -0.32 1 89.06 101 ASN A CA 1
ATOM 791 C C . ASN A 1 101 ? -16.859 3.023 -0.323 1 89.06 101 ASN A C 1
ATOM 793 O O . ASN A 1 101 ? -18.047 3.043 -0.688 1 89.06 101 ASN A O 1
ATOM 797 N N . VAL A 1 102 ? -16.25 1.953 0.062 1 83.5 102 VAL A N 1
ATOM 798 C CA . VAL A 1 102 ? -17 0.709 0.201 1 83.5 102 VAL A CA 1
ATOM 799 C C . VAL A 1 102 ? -17.766 0.709 1.524 1 83.5 102 VAL A C 1
ATOM 801 O O . VAL A 1 102 ? -18.891 0.197 1.604 1 83.5 102 VAL A O 1
ATOM 804 N N . MET A 1 103 ? -17.266 1.297 2.475 1 84.69 103 MET A N 1
ATOM 805 C CA . MET A 1 103 ? -17.812 1.205 3.82 1 84.69 103 MET A CA 1
ATOM 806 C C . MET A 1 103 ? -18.812 2.328 4.074 1 84.69 103 MET A C 1
ATOM 808 O O . MET A 1 103 ? -19.656 2.227 4.969 1 84.69 103 MET A O 1
ATOM 812 N N . SER A 1 104 ? -18.656 3.311 3.309 1 82.69 104 SER A N 1
ATOM 813 C CA . SER A 1 104 ? -19.469 4.484 3.619 1 82.69 104 SER A CA 1
ATOM 814 C C . SER A 1 104 ? -20.578 4.684 2.58 1 82.69 104 SER A C 1
ATOM 816 O O . SER A 1 104 ? -20.422 4.301 1.42 1 82.69 104 SER A O 1
ATOM 818 N N . LEU A 1 105 ? -21.656 5.238 3.074 1 79.12 105 LEU A N 1
ATOM 819 C CA . LEU A 1 105 ? -22.75 5.602 2.188 1 79.12 105 LEU A CA 1
ATOM 820 C C . LEU A 1 105 ? -22.453 6.898 1.444 1 79.12 105 LEU A C 1
ATOM 822 O O . LEU A 1 105 ? -22.953 7.121 0.341 1 79.12 105 LEU A O 1
ATOM 826 N N . SER A 1 106 ? -21.547 7.676 2.113 1 82.75 106 SER A N 1
ATOM 827 C CA . SER A 1 106 ? -21.125 8.93 1.489 1 82.75 106 SER A CA 1
ATOM 828 C C . SER A 1 106 ? -19.859 8.75 0.67 1 82.75 106 SER A C 1
ATOM 830 O O . SER A 1 106 ? -18.953 8.016 1.071 1 82.75 106 SER A O 1
ATOM 832 N N . ARG A 1 107 ? -19.859 9.219 -0.527 1 84.31 107 ARG A N 1
ATOM 833 C CA . ARG A 1 107 ? -18.672 9.125 -1.369 1 84.31 107 ARG A CA 1
ATOM 834 C C . ARG A 1 107 ? -17.594 10.094 -0.894 1 84.31 107 ARG A C 1
ATOM 836 O O . ARG A 1 107 ? -17.875 11.25 -0.576 1 84.31 107 ARG A O 1
ATOM 843 N N . VAL A 1 108 ? -16.484 9.578 -0.698 1 89.31 108 VAL A N 1
ATOM 844 C CA . VAL A 1 108 ? -15.336 10.398 -0.294 1 89.31 108 VAL A CA 1
ATOM 845 C C . VAL A 1 108 ? -14.406 10.617 -1.485 1 89.31 108 VAL A C 1
ATOM 847 O O . VAL A 1 108 ? -14.18 9.695 -2.273 1 89.31 108 VAL A O 1
ATOM 850 N N . SER A 1 109 ? -13.945 11.828 -1.581 1 91.31 109 SER A N 1
ATOM 851 C CA . SER A 1 109 ? -12.992 12.125 -2.648 1 91.31 109 SER A CA 1
ATOM 852 C C . SER A 1 109 ? -11.57 11.734 -2.248 1 91.31 109 SER A C 1
ATOM 854 O O . SER A 1 109 ? -11.266 11.625 -1.061 1 91.31 109 SER A O 1
ATOM 856 N N . LEU A 1 110 ? -10.742 11.477 -3.256 1 92.88 110 LEU A N 1
ATOM 857 C CA . LEU A 1 110 ? -9.336 11.148 -3.025 1 92.88 110 LEU A CA 1
ATOM 858 C C . LEU A 1 110 ? -8.617 12.305 -2.334 1 92.88 110 LEU A C 1
ATOM 860 O O . LEU A 1 110 ? -7.719 12.078 -1.517 1 92.88 110 LEU A O 1
ATOM 864 N N . GLY A 1 111 ? -8.992 13.523 -2.656 1 92.5 111 GLY A N 1
ATOM 865 C CA . GLY A 1 111 ? -8.406 14.695 -2.029 1 92.5 111 GLY A CA 1
ATOM 866 C C . GLY A 1 111 ? -8.586 14.727 -0.524 1 92.5 111 GLY A C 1
ATOM 867 O O . GLY A 1 111 ? -7.672 15.094 0.213 1 92.5 111 GLY A O 1
ATOM 868 N N . VAL A 1 112 ? -9.75 14.32 -0.137 1 91.94 112 VAL A N 1
ATOM 869 C CA . VAL A 1 112 ? -10.047 14.273 1.291 1 91.94 112 VAL A CA 1
ATOM 870 C C . VAL A 1 112 ? -9.148 13.234 1.969 1 91.94 112 VAL A C 1
ATOM 872 O O . VAL A 1 112 ? -8.594 13.492 3.039 1 91.94 112 VAL A O 1
ATOM 875 N N . VAL A 1 113 ? -8.977 12.102 1.352 1 94.94 113 VAL A N 1
ATOM 876 C CA . VAL A 1 113 ? -8.164 11.016 1.904 1 94.94 113 VAL A CA 1
ATOM 877 C C . VAL A 1 113 ? -6.715 11.477 2.037 1 94.94 113 VAL A C 1
ATOM 879 O O . VAL A 1 113 ? -6.105 11.328 3.098 1 94.94 113 VAL A O 1
ATOM 882 N N . VAL A 1 114 ? -6.188 12.07 1.005 1 94.69 114 VAL A N 1
ATOM 883 C CA . VAL A 1 114 ? -4.809 12.539 0.995 1 94.69 114 VAL A CA 1
ATOM 884 C C . VAL A 1 114 ? -4.629 13.625 2.053 1 94.69 114 VAL A C 1
ATOM 886 O O . VAL A 1 114 ? -3.621 13.648 2.762 1 94.69 114 VAL A O 1
ATOM 889 N N . SER A 1 115 ? -5.598 14.477 2.131 1 92.81 115 SER A N 1
ATOM 890 C CA . SER A 1 115 ? -5.531 15.586 3.07 1 92.81 115 SER A CA 1
ATOM 891 C C . SER A 1 115 ? -5.508 15.094 4.512 1 92.81 115 SER A C 1
ATOM 893 O O . SER A 1 115 ? -4.625 15.461 5.289 1 92.81 115 SER A O 1
ATOM 895 N N . VAL A 1 116 ? -6.453 14.25 4.832 1 92.88 116 VAL A N 1
ATOM 896 C CA . VAL A 1 116 ? -6.578 13.758 6.199 1 92.88 116 VAL A CA 1
ATOM 897 C C . VAL A 1 116 ? -5.32 12.977 6.586 1 92.88 116 VAL A C 1
ATOM 899 O O . VAL A 1 116 ? -4.723 13.234 7.633 1 92.88 116 VAL A O 1
ATOM 902 N N . LEU A 1 117 ? -4.887 12.07 5.758 1 95.25 117 LEU A N 1
ATOM 903 C CA . LEU A 1 117 ? -3.713 11.258 6.059 1 95.25 117 LEU A CA 1
ATOM 904 C C . LEU A 1 117 ? -2.461 12.117 6.145 1 95.25 117 LEU A C 1
ATOM 906 O O . LEU A 1 117 ? -1.574 11.859 6.961 1 95.25 117 LEU A O 1
ATOM 910 N N . GLY A 1 118 ? -2.385 13.086 5.312 1 95.12 118 GLY A N 1
ATOM 911 C CA . GLY A 1 118 ? -1.245 13.992 5.301 1 95.12 118 GLY A CA 1
ATOM 912 C C . GLY A 1 118 ? -1.174 14.875 6.535 1 95.12 118 GLY A C 1
ATOM 913 O O . GLY A 1 118 ? -0.107 15.031 7.133 1 95.12 118 GLY A O 1
ATOM 914 N N . TYR A 1 119 ? -2.287 15.477 6.914 1 93.31 119 TYR A N 1
ATOM 915 C CA . TYR A 1 119 ? -2.301 16.328 8.102 1 93.31 119 TYR A CA 1
ATOM 916 C C . TYR A 1 119 ? -1.956 15.516 9.352 1 93.31 119 TYR A C 1
ATOM 918 O O . TYR A 1 119 ? -1.236 16 10.227 1 93.31 119 TYR A O 1
ATOM 926 N N . CYS A 1 120 ? -2.443 14.305 9.352 1 94.56 120 CYS A N 1
ATOM 927 C CA . CYS A 1 120 ? -2.23 13.477 10.531 1 94.56 120 CYS A CA 1
ATOM 928 C C . CYS A 1 120 ? -0.819 12.906 10.555 1 94.56 120 CYS A C 1
ATOM 930 O O . CYS A 1 120 ? -0.437 12.211 11.5 1 94.56 120 CYS A O 1
ATOM 932 N N . LEU A 1 121 ? -0.028 13.211 9.602 1 96.5 121 LEU A N 1
ATOM 933 C CA . LEU A 1 121 ? 1.346 12.734 9.5 1 96.5 121 LEU A CA 1
ATOM 934 C C . LEU A 1 121 ? 2.27 13.523 10.414 1 96.5 121 LEU A C 1
ATOM 936 O O . LEU A 1 121 ? 3.426 13.141 10.617 1 96.5 121 LEU A O 1
ATOM 940 N N . LEU A 1 122 ? 1.871 14.578 11.055 1 95.06 122 LEU A N 1
ATOM 941 C CA . LEU A 1 122 ? 2.693 15.531 11.789 1 95.06 122 LEU A CA 1
ATOM 942 C C . LEU A 1 122 ? 3.484 14.836 12.891 1 95.06 122 LEU A C 1
ATOM 944 O O . LEU A 1 122 ? 4.688 15.062 13.031 1 95.06 122 LEU A O 1
ATOM 948 N N . PRO A 1 123 ? 2.846 13.969 13.695 1 96.19 123 PRO A N 1
ATOM 949 C CA . PRO A 1 123 ? 3.629 13.281 14.727 1 96.19 123 PRO A CA 1
ATOM 950 C C . PRO A 1 123 ? 4.793 12.484 14.148 1 96.19 123 PRO A C 1
ATOM 952 O O . PRO A 1 123 ? 5.859 12.406 14.758 1 96.19 123 PRO A O 1
ATOM 955 N N . MET A 1 124 ? 4.656 11.891 13.047 1 96.75 124 MET A N 1
ATOM 956 C CA . MET A 1 124 ? 5.73 11.164 12.383 1 96.75 124 MET A CA 1
ATOM 957 C C . MET A 1 124 ? 6.828 12.117 11.922 1 96.75 124 MET A C 1
ATOM 959 O O . MET A 1 124 ? 8.016 11.773 11.969 1 96.75 124 MET A O 1
ATOM 963 N N . VAL A 1 125 ? 6.398 13.266 11.414 1 96.44 125 VAL A N 1
ATOM 964 C CA . VAL A 1 125 ? 7.359 14.281 11.008 1 96.44 125 VAL A CA 1
ATOM 965 C C . VAL A 1 125 ? 8.195 14.719 12.211 1 96.44 125 VAL A C 1
ATOM 967 O O . VAL A 1 125 ? 9.414 14.844 12.117 1 96.44 125 VAL A O 1
ATOM 970 N N . ALA A 1 126 ? 7.52 14.938 13.273 1 96.12 126 ALA A N 1
ATOM 971 C CA . ALA A 1 126 ? 8.219 15.289 14.508 1 96.12 126 ALA A CA 1
ATOM 972 C C . ALA A 1 126 ? 9.188 14.188 14.922 1 96.12 126 ALA A C 1
ATOM 974 O O . ALA A 1 126 ? 10.312 14.469 15.352 1 96.12 126 ALA A O 1
ATOM 975 N N . LEU A 1 127 ? 8.766 12.969 14.812 1 96.62 127 LEU A N 1
ATOM 976 C CA . LEU A 1 127 ? 9.617 11.836 15.141 1 96.62 127 LEU A CA 1
ATOM 977 C C . LEU A 1 127 ? 10.867 11.812 14.266 1 96.62 127 LEU A C 1
ATOM 979 O O . LEU A 1 127 ? 11.969 11.578 14.75 1 96.62 127 LEU A O 1
ATOM 983 N N . ALA A 1 128 ? 10.711 12.031 13.008 1 95.88 128 ALA A N 1
ATOM 984 C CA . ALA A 1 128 ? 11.836 12.094 12.078 1 95.88 128 ALA A CA 1
ATOM 985 C C . ALA A 1 128 ? 12.805 13.203 12.469 1 95.88 128 ALA A C 1
ATOM 987 O O . ALA A 1 128 ? 14.023 13.039 12.375 1 95.88 128 ALA A O 1
ATOM 988 N N . GLY A 1 129 ? 12.242 14.352 12.883 1 95.56 129 GLY A N 1
ATOM 989 C CA . GLY A 1 129 ? 13.07 15.453 13.344 1 95.56 129 GLY A CA 1
ATOM 990 C C . GLY A 1 129 ? 13.867 15.117 14.586 1 95.56 129 GLY A C 1
ATOM 991 O O . GLY A 1 129 ? 15.055 15.438 14.672 1 95.56 129 GLY A O 1
ATOM 992 N N . VAL A 1 130 ? 13.211 14.492 15.492 1 95.06 130 VAL A N 1
ATOM 993 C CA . VAL A 1 130 ? 13.875 14.086 16.734 1 95.06 130 VAL A CA 1
ATOM 994 C C . VAL A 1 130 ? 14.977 13.07 16.422 1 95.06 130 VAL A C 1
ATOM 996 O O . VAL A 1 130 ? 16.031 13.086 17.047 1 95.06 130 VAL A O 1
ATOM 999 N N . ASN A 1 131 ? 14.75 12.188 15.5 1 93.69 131 ASN A N 1
ATOM 1000 C CA . ASN A 1 131 ? 15.727 11.172 15.109 1 93.69 131 ASN A CA 1
ATOM 1001 C C . ASN A 1 131 ? 17.031 11.797 14.617 1 93.69 131 ASN A C 1
ATOM 1003 O O . ASN A 1 131 ? 18.109 11.219 14.781 1 93.69 131 ASN A O 1
ATOM 1007 N N . ILE A 1 132 ? 16.922 12.914 13.984 1 90.88 132 ILE A N 1
ATOM 1008 C CA . ILE A 1 132 ? 18.109 13.625 13.5 1 90.88 132 ILE A CA 1
ATOM 1009 C C . ILE A 1 132 ? 18.922 14.125 14.695 1 90.88 132 ILE A C 1
ATOM 1011 O O . ILE A 1 132 ? 20.156 14.102 14.656 1 90.88 132 ILE A O 1
ATOM 1015 N N . LEU A 1 133 ? 18.219 14.547 15.664 1 89.44 133 LEU A N 1
ATOM 1016 C CA . LEU A 1 133 ? 18.875 15.18 16.797 1 89.44 133 LEU A CA 1
ATOM 1017 C C . LEU A 1 133 ? 19.5 14.141 17.734 1 89.44 133 LEU A C 1
ATOM 1019 O O . LEU A 1 133 ? 20.609 14.32 18.219 1 89.44 133 LEU A O 1
ATOM 1023 N N . ILE A 1 134 ? 18.812 13.008 17.969 1 88.44 134 ILE A N 1
ATOM 1024 C CA . ILE A 1 134 ? 19.297 12.07 18.984 1 88.44 134 ILE A CA 1
ATOM 1025 C C . ILE A 1 134 ? 19.484 10.688 18.359 1 88.44 134 ILE A C 1
ATOM 1027 O O . ILE A 1 134 ? 20.016 9.781 19 1 88.44 134 ILE A O 1
ATOM 1031 N N . ARG A 1 135 ? 19.453 10.469 17.234 1 85 135 ARG A N 1
ATOM 1032 C CA . ARG A 1 135 ? 19.453 9.156 16.594 1 85 135 ARG A CA 1
ATOM 1033 C C . ARG A 1 135 ? 18.656 8.141 17.422 1 85 135 ARG A C 1
ATOM 1035 O O . ARG A 1 135 ? 19.156 7.605 18.406 1 85 135 ARG A O 1
ATOM 1042 N N . LEU A 1 136 ? 17.453 7.891 17.078 1 84.19 136 LEU A N 1
ATOM 1043 C CA . LEU A 1 136 ? 16.531 7.008 17.781 1 84.19 136 LEU A CA 1
ATOM 1044 C C . LEU A 1 136 ? 16.875 5.547 17.531 1 84.19 136 LEU A C 1
ATOM 1046 O O . LEU A 1 136 ? 16.766 5.074 16.391 1 84.19 136 LEU A O 1
ATOM 1050 N N . LYS A 1 137 ? 17.578 4.93 18.453 1 82.88 137 LYS A N 1
ATOM 1051 C CA . LYS A 1 137 ? 17.906 3.51 18.375 1 82.88 137 LYS A CA 1
ATOM 1052 C C . LYS A 1 137 ? 17.391 2.76 19.609 1 82.88 137 LYS A C 1
ATOM 1054 O O . LYS A 1 137 ? 17.094 3.373 20.625 1 82.88 137 LYS A O 1
ATOM 1059 N N . GLY A 1 138 ? 17.141 1.522 19.469 1 86.19 138 GLY A N 1
ATOM 1060 C CA . GLY A 1 138 ? 16.812 0.66 20.594 1 86.19 138 GLY A CA 1
ATOM 1061 C C . GLY A 1 138 ? 15.391 0.86 21.109 1 86.19 138 GLY A C 1
ATOM 1062 O O . GLY A 1 138 ? 14.461 1.038 20.328 1 86.19 138 GLY A O 1
ATOM 1063 N N . ILE A 1 139 ? 15.18 0.838 22.375 1 90.19 139 ILE A N 1
ATOM 1064 C CA . ILE A 1 139 ? 13.875 0.773 23.016 1 90.19 139 ILE A CA 1
ATOM 1065 C C . ILE A 1 139 ? 13.203 2.143 22.969 1 90.19 139 ILE A C 1
ATOM 1067 O O . ILE A 1 139 ? 11.992 2.238 22.781 1 90.19 139 ILE A O 1
ATOM 1071 N N . LEU A 1 140 ? 14.016 3.217 23.125 1 89.94 140 LEU A N 1
ATOM 1072 C CA . LEU A 1 140 ? 13.453 4.562 23.109 1 89.94 140 LEU A CA 1
ATOM 1073 C C . LEU A 1 140 ? 12.844 4.867 21.734 1 89.94 140 LEU A C 1
ATOM 1075 O O . LEU A 1 140 ? 11.734 5.402 21.656 1 89.94 140 LEU A O 1
ATOM 1079 N N . GLY A 1 141 ? 13.578 4.512 20.734 1 92.38 141 GLY A N 1
ATOM 1080 C CA . GLY A 1 141 ? 13.07 4.703 19.375 1 92.38 141 GLY A CA 1
ATOM 1081 C C . GLY A 1 141 ? 11.805 3.916 19.109 1 92.38 141 GLY A C 1
ATOM 1082 O O . GLY A 1 141 ? 10.859 4.438 18.5 1 92.38 141 GLY A O 1
ATOM 1083 N N . MET A 1 142 ? 11.758 2.766 19.578 1 93.31 142 MET A N 1
ATOM 1084 C CA . MET A 1 142 ? 10.602 1.898 19.375 1 93.31 142 MET A CA 1
ATOM 1085 C C . MET A 1 142 ? 9.375 2.441 20.094 1 93.31 142 MET A C 1
ATOM 1087 O O . MET A 1 142 ? 8.281 2.471 19.547 1 93.31 142 MET A O 1
ATOM 1091 N N . MET A 1 143 ? 9.586 2.879 21.297 1 95.38 143 MET A N 1
ATOM 1092 C CA . MET A 1 143 ? 8.484 3.404 22.094 1 95.38 143 MET A CA 1
ATOM 1093 C C . MET A 1 143 ? 7.91 4.672 21.469 1 95.38 143 MET A C 1
ATOM 1095 O O . MET A 1 143 ? 6.691 4.824 21.359 1 95.38 143 MET A O 1
ATOM 1099 N N . LEU A 1 144 ? 8.797 5.527 21.062 1 96.25 144 LEU A N 1
ATOM 1100 C CA . LEU A 1 144 ? 8.359 6.773 20.453 1 96.25 144 LEU A CA 1
ATOM 1101 C C . LEU A 1 144 ? 7.66 6.504 19.109 1 96.25 144 LEU A C 1
ATOM 1103 O O . LEU A 1 144 ? 6.703 7.195 18.766 1 96.25 144 LEU A O 1
ATOM 1107 N N . SER A 1 145 ? 8.211 5.5 18.453 1 96.69 145 SER A N 1
ATOM 1108 C CA . SER A 1 145 ? 7.602 5.145 17.172 1 96.69 145 SER A CA 1
ATOM 1109 C C . SER A 1 145 ? 6.188 4.598 17.359 1 96.69 145 SER A C 1
ATOM 1111 O O . SER A 1 145 ? 5.27 4.969 16.625 1 96.69 145 SER A O 1
ATOM 1113 N N . VAL A 1 146 ? 5.992 3.771 18.328 1 96.81 146 VAL A N 1
ATOM 1114 C CA . VAL A 1 146 ? 4.68 3.199 18.609 1 96.81 146 VAL A CA 1
ATOM 1115 C C . VAL A 1 146 ? 3.705 4.305 19 1 96.81 146 VAL A C 1
ATOM 1117 O O . VAL A 1 146 ? 2.557 4.32 18.547 1 96.81 146 VAL A O 1
ATOM 1120 N N . ALA A 1 147 ? 4.164 5.184 19.797 1 96.75 147 ALA A N 1
ATOM 1121 C CA . ALA A 1 147 ? 3.34 6.309 20.219 1 96.75 147 ALA A CA 1
ATOM 1122 C C . ALA A 1 147 ? 2.926 7.168 19.031 1 96.75 147 ALA A C 1
ATOM 1124 O O . ALA A 1 147 ? 1.767 7.578 18.922 1 96.75 147 ALA A O 1
ATOM 1125 N N . ALA A 1 148 ? 3.859 7.406 18.156 1 97.38 148 ALA A N 1
ATOM 1126 C CA . ALA A 1 148 ? 3.582 8.234 16.984 1 97.38 148 ALA A CA 1
ATOM 1127 C C . ALA A 1 148 ? 2.615 7.531 16.047 1 97.38 148 ALA A C 1
ATOM 1129 O O . ALA A 1 148 ? 1.696 8.156 15.508 1 97.38 148 ALA A O 1
ATOM 1130 N N . ILE A 1 149 ? 2.824 6.25 15.844 1 96.88 149 ILE A N 1
ATOM 1131 C CA . ILE A 1 149 ? 1.936 5.465 14.992 1 96.88 149 ILE A CA 1
ATOM 1132 C C . ILE A 1 149 ? 0.512 5.523 15.539 1 96.88 149 ILE A C 1
ATOM 1134 O O . ILE A 1 149 ? -0.439 5.762 14.789 1 96.88 149 ILE A O 1
ATOM 1138 N N . TYR A 1 150 ? 0.427 5.34 16.781 1 95.88 150 TYR A N 1
ATOM 1139 C CA . TYR A 1 150 ? -0.877 5.355 17.438 1 95.88 150 TYR A CA 1
ATOM 1140 C C . TYR A 1 150 ? -1.544 6.719 17.297 1 95.88 150 TYR A C 1
ATOM 1142 O O . TYR A 1 150 ? -2.713 6.805 16.922 1 95.88 150 TYR A O 1
ATOM 1150 N N . TRP A 1 151 ? -0.778 7.711 17.531 1 96 151 TRP A N 1
ATOM 1151 C CA . TRP A 1 151 ? -1.295 9.078 17.453 1 96 151 TRP A CA 1
ATOM 1152 C C . TRP A 1 151 ? -1.79 9.398 16.047 1 96 151 TRP A C 1
ATOM 1154 O O . TRP A 1 151 ? -2.92 9.859 15.875 1 96 151 TRP A O 1
ATOM 1164 N N . CYS A 1 152 ? -1.068 9.102 15.094 1 96.25 152 CYS A N 1
ATOM 1165 C CA . CYS A 1 152 ? -1.449 9.367 13.711 1 96.25 152 CYS A CA 1
ATOM 1166 C C . CYS A 1 152 ? -2.676 8.555 13.312 1 96.25 152 CYS A C 1
ATOM 1168 O O . CYS A 1 152 ? -3.619 9.086 12.734 1 96.25 152 CYS A O 1
ATOM 1170 N N . SER A 1 153 ? -2.631 7.262 13.633 1 95.25 153 SER A N 1
ATOM 1171 C CA . SER A 1 153 ? -3.664 6.344 13.164 1 95.25 153 SER A CA 1
ATOM 1172 C C . SER A 1 153 ? -5.008 6.641 13.812 1 95.25 153 SER A C 1
ATOM 1174 O O . SER A 1 153 ? -6.043 6.645 13.141 1 95.25 153 SER A O 1
ATOM 1176 N N . VAL A 1 154 ? -5.016 6.902 15.102 1 93.19 154 VAL A N 1
ATOM 1177 C CA . VAL A 1 154 ? -6.258 7.191 15.812 1 93.19 154 VAL A CA 1
ATOM 1178 C C . VAL A 1 154 ? -6.82 8.531 15.344 1 93.19 154 VAL A C 1
ATOM 1180 O O . VAL A 1 154 ? -8.023 8.656 15.117 1 93.19 154 VAL A O 1
ATOM 1183 N N . SER A 1 155 ? -5.98 9.492 15.125 1 93.31 155 SER A N 1
ATOM 1184 C CA . SER A 1 155 ? -6.426 10.805 14.656 1 93.31 155 SER A CA 1
ATOM 1185 C C . SER A 1 155 ? -7.035 10.711 13.258 1 93.31 155 SER A C 1
ATOM 1187 O O . SER A 1 155 ? -8.125 11.234 13.016 1 93.31 155 SER A O 1
ATOM 1189 N N . ALA A 1 156 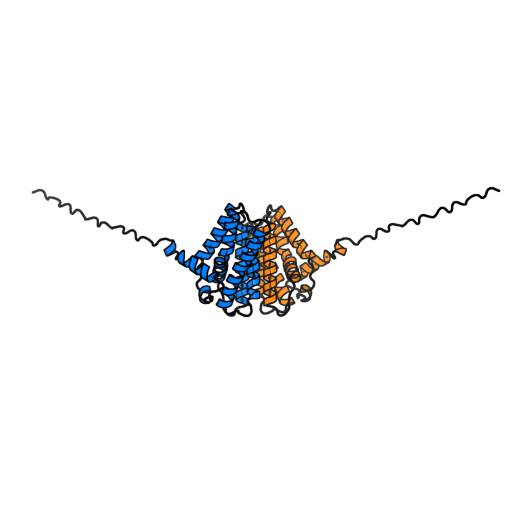? -6.359 10.039 12.383 1 93.62 156 ALA A N 1
ATOM 1190 C CA . ALA A 1 156 ? -6.848 9.914 11.008 1 93.62 156 ALA A CA 1
ATOM 1191 C C . ALA A 1 156 ? -8.148 9.125 10.961 1 93.62 156 ALA A C 1
ATOM 1193 O O . ALA A 1 156 ? -9.109 9.539 10.312 1 93.62 156 ALA A O 1
ATOM 1194 N N . SER A 1 157 ? -8.172 7.977 11.656 1 92.19 157 SER A N 1
ATOM 1195 C CA . SER A 1 157 ? -9.359 7.137 11.633 1 92.19 157 SER A CA 1
ATOM 1196 C C . SER A 1 157 ? -10.555 7.852 12.25 1 92.19 157 SER A C 1
ATOM 1198 O O . SER A 1 157 ? -11.688 7.715 11.781 1 92.19 157 SER A O 1
ATOM 1200 N N . GLU A 1 158 ? -10.312 8.625 13.305 1 91.06 158 GLU A N 1
ATOM 1201 C CA . GLU A 1 158 ? -11.391 9.375 13.938 1 91.06 158 GLU A CA 1
ATOM 1202 C C . GLU A 1 158 ? -11.977 10.414 12.984 1 91.06 158 GLU A C 1
ATOM 1204 O O . GLU A 1 158 ? -13.195 10.594 12.922 1 91.06 158 GLU A O 1
ATOM 1209 N N . LEU A 1 159 ? -11.141 11.07 12.312 1 89.75 159 LEU A N 1
ATOM 1210 C CA . LEU A 1 159 ? -11.609 12.07 11.359 1 89.75 159 LEU A CA 1
ATOM 1211 C C . LEU A 1 159 ? -12.453 11.422 10.266 1 89.75 159 LEU A C 1
ATOM 1213 O O . LEU A 1 159 ? -13.5 11.945 9.883 1 89.75 159 LEU A O 1
ATOM 1217 N N . PHE A 1 160 ? -12.047 10.281 9.789 1 90.88 160 PHE A N 1
ATOM 1218 C CA . PHE A 1 160 ? -12.797 9.57 8.766 1 90.88 160 PHE A CA 1
ATOM 1219 C C . PHE A 1 160 ? -14.133 9.078 9.312 1 90.88 160 PHE A C 1
ATOM 1221 O O . PHE A 1 160 ? -15.172 9.25 8.672 1 90.88 160 PHE A O 1
ATOM 1228 N N . VAL A 1 161 ? -14.102 8.508 10.508 1 89.31 161 VAL A N 1
ATOM 1229 C CA . VAL A 1 161 ? -15.281 7.879 11.078 1 89.31 161 VAL A CA 1
ATOM 1230 C C . VAL A 1 161 ? -16.328 8.945 11.406 1 89.31 161 VAL A C 1
ATOM 1232 O O . VAL A 1 161 ? -17.516 8.773 11.117 1 89.31 161 VAL A O 1
ATOM 1235 N N . ILE A 1 162 ? -15.906 10.031 11.969 1 86.88 162 ILE A N 1
ATOM 1236 C CA . ILE A 1 162 ? -16.812 11.109 12.344 1 86.88 162 ILE A CA 1
ATOM 1237 C C . ILE A 1 162 ? -17.312 11.82 11.086 1 86.88 162 ILE A C 1
ATOM 1239 O O . ILE A 1 162 ? -18.5 12.102 10.961 1 86.88 162 ILE A O 1
ATOM 1243 N N . GLY A 1 163 ? -16.453 12.07 10.172 1 86 163 GLY A N 1
ATOM 1244 C CA . GLY A 1 163 ? -16.812 12.789 8.953 1 86 163 GLY A CA 1
ATOM 1245 C C . GLY A 1 163 ? -17.75 12.008 8.047 1 86 163 GLY A C 1
ATOM 1246 O O . GLY A 1 163 ? -18.578 12.594 7.348 1 86 163 GLY A O 1
ATOM 1247 N N . LEU A 1 164 ? -17.562 10.711 8.086 1 87.94 164 LEU A N 1
ATOM 1248 C CA . LEU A 1 164 ? -18.328 9.883 7.164 1 87.94 164 LEU A CA 1
ATOM 1249 C C . LEU A 1 164 ? -19.453 9.164 7.895 1 87.94 164 LEU A C 1
ATOM 1251 O O . LEU A 1 164 ? -20.188 8.375 7.293 1 87.94 164 LEU A O 1
ATOM 1255 N N . GLY A 1 165 ? -19.562 9.375 9.172 1 84.94 165 GLY A N 1
ATOM 1256 C CA . GLY A 1 165 ? -20.641 8.781 9.953 1 84.94 165 GLY A CA 1
ATOM 1257 C C . GLY A 1 165 ? -20.516 7.273 10.078 1 84.94 165 GLY A C 1
ATOM 1258 O O . GLY A 1 165 ? -21.5 6.555 9.945 1 84.94 165 GLY A O 1
ATOM 1259 N N . MET A 1 166 ? -19.266 6.773 10.172 1 81.62 166 MET A N 1
ATOM 1260 C CA . MET A 1 166 ? -19 5.34 10.258 1 81.62 166 MET A CA 1
ATOM 1261 C C . MET A 1 166 ? -18.656 4.938 11.688 1 81.62 166 MET A C 1
ATOM 1263 O O . MET A 1 166 ? -17.672 4.223 11.914 1 81.62 166 MET A O 1
ATOM 1267 N N . TYR A 1 167 ? -19.375 5.156 12.633 1 76.38 167 TYR A N 1
ATOM 1268 C CA . TYR A 1 167 ? -19.062 5.004 14.047 1 76.38 167 TYR A CA 1
ATOM 1269 C C . TYR A 1 167 ? -18.859 3.535 14.406 1 76.38 167 TYR A C 1
ATOM 1271 O O . TYR A 1 167 ? -18.016 3.201 15.242 1 76.38 167 TYR A O 1
ATOM 1279 N N . HIS A 1 168 ? -19.469 2.629 13.758 1 77.75 168 HIS A N 1
ATOM 1280 C CA . HIS A 1 168 ? -19.391 1.219 14.117 1 77.75 168 HIS A CA 1
ATOM 1281 C C . HIS A 1 168 ? -18.234 0.534 13.391 1 77.75 168 HIS A C 1
ATOM 1283 O O . HIS A 1 168 ? -17.984 -0.653 13.609 1 77.75 168 HIS A O 1
ATOM 1289 N N . GLN A 1 169 ? -17.469 1.262 12.695 1 77.31 169 GLN A N 1
ATOM 1290 C CA . GLN A 1 169 ? -16.438 0.64 11.859 1 77.31 169 GLN A CA 1
ATOM 1291 C C . GLN A 1 169 ? -15.07 1.265 12.117 1 77.31 169 GLN A C 1
ATOM 1293 O O . GLN A 1 169 ? -14.227 1.302 11.227 1 77.31 169 GLN A O 1
ATOM 1298 N N . GLN A 1 170 ? -14.875 1.752 13.297 1 82.75 170 GLN A N 1
ATOM 1299 C CA . GLN A 1 170 ? -13.656 2.469 13.633 1 82.75 170 GLN A CA 1
ATOM 1300 C C . GLN A 1 170 ? -12.43 1.562 13.5 1 82.75 170 GLN A C 1
ATOM 1302 O O . GLN A 1 170 ? -11.406 1.97 12.953 1 82.75 170 GLN A O 1
ATOM 1307 N N . ILE A 1 171 ? -12.461 0.402 13.969 1 82.12 171 ILE A N 1
ATOM 1308 C CA . ILE A 1 171 ? -11.328 -0.516 13.977 1 82.12 171 ILE A CA 1
ATOM 1309 C C . ILE A 1 171 ? -10.938 -0.857 12.547 1 82.12 171 ILE A C 1
ATOM 1311 O O . ILE A 1 171 ? -9.75 -0.919 12.219 1 82.12 171 ILE A O 1
ATOM 1315 N N . LEU A 1 172 ? -11.945 -0.979 11.711 1 81.12 172 LEU A N 1
ATOM 1316 C CA . LEU A 1 172 ? -11.688 -1.348 10.328 1 81.12 172 LEU A CA 1
ATOM 1317 C C . LEU A 1 172 ? -10.969 -0.224 9.586 1 81.12 172 LEU A C 1
ATOM 1319 O O . LEU A 1 172 ? -10.125 -0.481 8.727 1 81.12 172 LEU A O 1
ATOM 1323 N N . VAL A 1 173 ? -11.242 0.965 9.969 1 88.31 173 VAL A N 1
ATOM 1324 C CA . VAL A 1 173 ? -10.625 2.125 9.328 1 88.31 173 VAL A CA 1
ATOM 1325 C C . VAL A 1 173 ? -9.234 2.357 9.922 1 88.31 173 VAL A C 1
ATOM 1327 O O . VAL A 1 173 ? -8.312 2.775 9.211 1 88.31 173 VAL A O 1
ATOM 1330 N N . THR A 1 174 ? -9.07 1.979 11.117 1 90.69 174 THR A N 1
ATOM 1331 C CA . THR A 1 174 ? -7.812 2.225 11.812 1 90.69 174 THR A CA 1
ATOM 1332 C C . THR A 1 174 ? -6.723 1.286 11.297 1 90.69 174 THR A C 1
ATOM 1334 O O . THR A 1 174 ? -5.559 1.681 11.188 1 90.69 174 THR A O 1
ATOM 1337 N N . TYR A 1 175 ? -7.074 0.181 10.898 1 86.88 175 TYR A N 1
ATOM 1338 C CA . TYR A 1 175 ? -6.105 -0.847 10.531 1 86.88 175 TYR A CA 1
ATOM 1339 C C . TYR A 1 175 ? -5.238 -0.389 9.367 1 86.88 175 TYR A C 1
ATOM 1341 O O . TYR A 1 175 ? -4.012 -0.352 9.477 1 86.88 175 TYR A O 1
ATOM 1349 N N . PRO A 1 176 ? -5.82 -0.003 8.266 1 87.94 176 PRO A N 1
ATOM 1350 C CA . PRO A 1 176 ? -4.973 0.448 7.16 1 87.94 176 PRO A CA 1
ATOM 1351 C C . PRO A 1 176 ? -4.148 1.685 7.516 1 87.94 176 PRO A C 1
ATOM 1353 O O . PRO A 1 176 ? -3.047 1.867 6.996 1 87.94 176 PRO A O 1
ATOM 1356 N N . CYS A 1 177 ? -4.645 2.484 8.344 1 92.94 177 CYS A N 1
ATOM 1357 C CA . CYS A 1 177 ? -3.887 3.646 8.797 1 92.94 177 CYS A CA 1
ATOM 1358 C C . CYS A 1 177 ? -2.645 3.221 9.562 1 92.94 177 CYS A C 1
ATOM 1360 O O . CYS A 1 177 ? -1.557 3.756 9.344 1 92.94 177 CYS A O 1
ATOM 1362 N N . VAL A 1 178 ? -2.848 2.256 10.484 1 92.94 178 VAL A N 1
ATOM 1363 C CA . VAL A 1 178 ? -1.727 1.738 11.266 1 92.94 178 VAL A CA 1
ATOM 1364 C C . VAL A 1 178 ? -0.657 1.184 10.32 1 92.94 178 VAL A C 1
ATOM 1366 O O . VAL A 1 178 ? 0.536 1.43 10.516 1 92.94 178 VAL A O 1
ATOM 1369 N N . LEU A 1 179 ? -1.074 0.513 9.344 1 88.94 179 LEU A N 1
ATOM 1370 C CA . LEU A 1 179 ? -0.142 -0.065 8.383 1 88.94 179 LEU A CA 1
ATOM 1371 C C . LEU A 1 179 ? 0.636 1.026 7.656 1 88.94 179 LEU A C 1
ATOM 1373 O O . LEU A 1 179 ? 1.854 0.927 7.5 1 88.94 179 LEU A O 1
ATOM 1377 N N . LEU A 1 180 ? -0.066 1.984 7.184 1 93 180 LEU A N 1
ATOM 1378 C CA . LEU A 1 180 ? 0.569 3.082 6.465 1 93 180 LEU A CA 1
ATOM 1379 C C . LEU A 1 180 ? 1.595 3.789 7.348 1 93 180 LEU A C 1
ATOM 1381 O O . LEU A 1 180 ? 2.75 3.953 6.949 1 93 180 LEU A O 1
ATOM 1385 N N . TYR A 1 181 ? 1.258 4.137 8.555 1 95.81 181 TYR A N 1
ATOM 1386 C CA . TYR A 1 181 ? 2.137 4.93 9.406 1 95.81 181 TYR A CA 1
ATOM 1387 C C . TYR A 1 181 ? 3.232 4.062 10.016 1 95.81 181 TYR A C 1
ATOM 1389 O O . TYR A 1 181 ? 4.293 4.566 10.391 1 95.81 181 TYR A O 1
ATOM 1397 N N . THR A 1 182 ? 2.988 2.777 10.188 1 93.19 182 THR A N 1
ATOM 1398 C CA . THR A 1 182 ? 4.055 1.867 10.586 1 93.19 182 THR A CA 1
ATOM 1399 C C . THR A 1 182 ? 5.195 1.887 9.57 1 93.19 182 THR A C 1
ATOM 1401 O O . THR A 1 182 ? 6.367 1.829 9.945 1 93.19 182 THR A O 1
ATOM 1404 N N . PHE A 1 183 ? 4.863 1.974 8.344 1 90.38 183 PHE A N 1
ATOM 1405 C CA . PHE A 1 183 ? 5.867 2.053 7.293 1 90.38 183 PHE A CA 1
ATOM 1406 C C . PHE A 1 183 ? 6.738 3.291 7.465 1 90.38 183 PHE A C 1
ATOM 1408 O O . PHE A 1 183 ? 7.961 3.219 7.34 1 90.38 183 PHE A O 1
ATOM 1415 N N . PHE A 1 184 ? 6.16 4.43 7.762 1 93.25 184 PHE A N 1
ATOM 1416 C CA . PHE A 1 184 ? 6.918 5.656 7.98 1 93.25 184 PHE A CA 1
ATOM 1417 C C . PHE A 1 184 ? 7.863 5.504 9.164 1 93.25 184 PHE A C 1
ATOM 1419 O O . PHE A 1 184 ? 9.023 5.91 9.094 1 93.25 184 PHE A O 1
ATOM 1426 N N . ALA A 1 185 ? 7.289 4.949 10.195 1 94.06 185 ALA A N 1
ATOM 1427 C CA . ALA A 1 185 ? 8.109 4.758 11.391 1 94.06 185 ALA A CA 1
ATOM 1428 C C . ALA A 1 185 ? 9.289 3.834 11.102 1 94.06 185 ALA A C 1
ATOM 1430 O O . ALA A 1 185 ? 10.406 4.066 11.586 1 94.06 185 ALA A O 1
ATOM 1431 N N . PHE A 1 186 ? 9.031 2.838 10.352 1 89.69 186 PHE A N 1
ATOM 1432 C CA . PHE A 1 186 ? 10.07 1.881 9.992 1 89.69 186 PHE A CA 1
ATOM 1433 C C . PHE A 1 186 ? 11.195 2.568 9.234 1 89.69 186 PHE A C 1
ATOM 1435 O O . PHE A 1 186 ? 12.375 2.312 9.5 1 89.69 186 PHE A O 1
ATOM 1442 N N . ILE A 1 187 ? 10.953 3.402 8.312 1 89.62 187 ILE A N 1
ATOM 1443 C CA . ILE A 1 187 ? 11.953 4.102 7.512 1 89.62 187 ILE A CA 1
ATOM 1444 C C . ILE A 1 187 ? 12.734 5.07 8.391 1 89.62 187 ILE A C 1
ATOM 1446 O O . ILE A 1 187 ? 13.938 5.258 8.195 1 89.62 187 ILE A O 1
ATOM 1450 N N . ILE A 1 188 ? 12.016 5.668 9.336 1 91.94 188 ILE A N 1
ATOM 1451 C CA . ILE A 1 188 ? 12.688 6.594 10.242 1 91.94 188 ILE A CA 1
ATOM 1452 C C . ILE A 1 188 ? 13.727 5.84 11.078 1 91.94 188 ILE A C 1
ATOM 1454 O O . ILE A 1 188 ? 14.859 6.301 11.234 1 91.94 188 ILE A O 1
ATOM 1458 N N . LEU A 1 189 ? 13.352 4.66 11.523 1 90 189 LEU A N 1
ATOM 1459 C CA . LEU A 1 189 ? 14.18 3.953 12.492 1 90 189 LEU A CA 1
ATOM 1460 C C . LEU A 1 189 ? 15.258 3.133 11.789 1 90 189 LEU A C 1
ATOM 1462 O O . LEU A 1 189 ? 16.312 2.861 12.367 1 90 189 LEU A O 1
ATOM 1466 N N . PHE A 1 190 ? 15 2.627 10.555 1 82.06 190 PHE A N 1
ATOM 1467 C CA . PHE A 1 190 ? 15.945 1.731 9.891 1 82.06 190 PHE A CA 1
ATOM 1468 C C . PHE A 1 190 ? 16.297 2.246 8.5 1 82.06 190 PHE A C 1
ATOM 1470 O O . PHE A 1 190 ? 17.422 2.076 8.031 1 82.06 190 PHE A O 1
ATOM 1477 N N . MET B 1 1 ? 43.656 -81.75 29.719 1 33.06 1 MET B N 1
ATOM 1478 C CA . MET B 1 1 ? 42.438 -81.5 28.953 1 33.06 1 MET B CA 1
ATOM 1479 C C . MET B 1 1 ? 41.969 -80.062 29.109 1 33.06 1 MET B C 1
ATOM 1481 O O . MET B 1 1 ? 41.438 -79.688 30.156 1 33.06 1 MET B O 1
ATOM 1485 N N . THR B 1 2 ? 42.75 -79.125 28.625 1 38.25 2 THR B N 1
ATOM 1486 C CA . THR B 1 2 ? 42.75 -77.688 28.797 1 38.25 2 THR B CA 1
ATOM 1487 C C . THR B 1 2 ? 41.5 -77 28.234 1 38.25 2 THR B C 1
ATOM 1489 O O . THR B 1 2 ? 41.094 -77.375 27.109 1 38.25 2 THR B O 1
ATOM 1492 N N . PRO B 1 3 ? 40.5 -76.625 29.094 1 42.03 3 PRO B N 1
ATOM 1493 C CA . PRO B 1 3 ? 39.188 -76.188 28.688 1 42.03 3 PRO B CA 1
ATOM 1494 C C . PRO B 1 3 ? 39.25 -75.062 27.656 1 42.03 3 PRO B C 1
ATOM 1496 O O . PRO B 1 3 ? 40.062 -74.125 27.781 1 42.03 3 PRO B O 1
ATOM 1499 N N . ASN B 1 4 ? 39.188 -75.25 26.344 1 36.44 4 ASN B N 1
ATOM 1500 C CA . ASN B 1 4 ? 39.312 -74.312 25.266 1 36.44 4 ASN B CA 1
ATOM 1501 C C . ASN B 1 4 ? 38.188 -73.25 25.328 1 36.44 4 ASN B C 1
ATOM 1503 O O . ASN B 1 4 ? 37 -73.625 25.297 1 36.44 4 ASN B O 1
ATOM 1507 N N . PRO B 1 5 ? 38.344 -72.125 26 1 41.59 5 PRO B N 1
ATOM 1508 C CA . PRO B 1 5 ? 37.312 -71.062 26.188 1 41.59 5 PRO B CA 1
ATOM 1509 C C . PRO B 1 5 ? 36.656 -70.688 24.859 1 41.59 5 PRO B C 1
ATOM 1511 O O . PRO B 1 5 ? 37.344 -70.312 23.922 1 41.59 5 PRO B O 1
ATOM 1514 N N . SER B 1 6 ? 35.688 -71.438 24.281 1 39.78 6 SER B N 1
ATOM 1515 C CA . SER B 1 6 ? 34.938 -71.125 23.078 1 39.78 6 SER B CA 1
ATOM 1516 C C . SER B 1 6 ? 34.438 -69.688 23.047 1 39.78 6 SER B C 1
ATOM 1518 O O . SER B 1 6 ? 33.688 -69.25 23.938 1 39.78 6 SER B O 1
ATOM 1520 N N . ALA B 1 7 ? 35.25 -68.75 22.562 1 34.19 7 ALA B N 1
ATOM 1521 C CA . ALA B 1 7 ? 35.062 -67.312 22.359 1 34.19 7 ALA B CA 1
ATOM 1522 C C . ALA B 1 7 ? 33.75 -67 21.641 1 34.19 7 ALA B C 1
ATOM 1524 O O . ALA B 1 7 ? 33.562 -67.438 20.5 1 34.19 7 ALA B O 1
ATOM 1525 N N . GLU B 1 8 ? 32.562 -67.125 22.25 1 35.06 8 GLU B N 1
ATOM 1526 C CA . GLU B 1 8 ? 31.281 -66.688 21.734 1 35.06 8 GLU B CA 1
ATOM 1527 C C . GLU B 1 8 ? 31.391 -65.375 21.047 1 35.06 8 GLU B C 1
ATOM 1529 O O . GLU B 1 8 ? 31.734 -64.375 21.688 1 35.06 8 GLU B O 1
ATOM 1534 N N . THR B 1 9 ? 32 -65.25 19.875 1 34.16 9 THR B N 1
ATOM 1535 C CA . THR B 1 9 ? 32.062 -64.062 19.094 1 34.16 9 THR B CA 1
ATOM 1536 C C . THR B 1 9 ? 30.672 -63.406 18.984 1 34.16 9 THR B C 1
ATOM 1538 O O . THR B 1 9 ? 29.719 -64.062 18.531 1 34.16 9 THR B O 1
ATOM 1541 N N . GLY B 1 10 ? 30.125 -62.625 19.891 1 35.34 10 GLY B N 1
ATOM 1542 C CA . GLY B 1 10 ? 28.922 -61.812 19.797 1 35.34 10 GLY B CA 1
ATOM 1543 C C . GLY B 1 10 ? 28.703 -61.219 18.422 1 35.34 10 GLY B C 1
ATOM 1544 O O . GLY B 1 10 ? 29.594 -60.562 17.875 1 35.34 10 GLY B O 1
ATOM 1545 N N . GLY B 1 11 ? 28.062 -61.906 17.5 1 35.06 11 GLY B N 1
ATOM 1546 C CA . GLY B 1 11 ? 27.688 -61.406 16.188 1 35.06 11 GLY B CA 1
ATOM 1547 C C . GLY B 1 11 ? 27.172 -60 16.203 1 35.06 11 GLY B C 1
ATOM 1548 O O . GLY B 1 11 ? 26.203 -59.688 16.906 1 35.06 11 GLY B O 1
ATOM 1549 N N . VAL B 1 12 ? 27.969 -58.906 16.078 1 35.06 12 VAL B N 1
ATOM 1550 C CA . VAL B 1 12 ? 27.578 -57.531 15.836 1 35.06 12 VAL B CA 1
ATOM 1551 C C . VAL B 1 12 ? 26.531 -57.469 14.734 1 35.06 12 VAL B C 1
ATOM 1553 O O . VAL B 1 12 ? 26.766 -57.938 13.617 1 35.06 12 VAL B O 1
ATOM 1556 N N . GLY B 1 13 ? 25.234 -57.719 15.016 1 35.06 13 GLY B N 1
ATOM 1557 C CA . GLY B 1 13 ? 24.172 -57.438 14.062 1 35.06 13 GLY B CA 1
ATOM 1558 C C . GLY B 1 13 ? 24.453 -56.219 13.18 1 35.06 13 GLY B C 1
ATOM 1559 O O . GLY B 1 13 ? 24.906 -55.188 13.656 1 35.06 13 GLY B O 1
ATOM 1560 N N . SER B 1 14 ? 24.906 -56.375 11.977 1 35.62 14 SER B N 1
ATOM 1561 C CA . SER B 1 14 ? 24.922 -55.344 10.93 1 35.62 14 SER B CA 1
ATOM 1562 C C . SER B 1 14 ? 23.656 -54.5 10.953 1 35.62 14 SER B C 1
ATOM 1564 O O . SER B 1 14 ? 22.562 -55 10.688 1 35.62 14 SER B O 1
ATOM 1566 N N . TYR B 1 15 ? 23.391 -53.594 11.891 1 34.75 15 TYR B N 1
ATOM 1567 C CA . TYR B 1 15 ? 22.438 -52.5 11.68 1 34.75 15 TYR B CA 1
ATOM 1568 C C . TYR B 1 15 ? 22.516 -52 10.25 1 34.75 15 TYR B C 1
ATOM 1570 O O . TYR B 1 15 ? 23.547 -51.438 9.836 1 34.75 15 TYR B O 1
ATOM 1578 N N . SER B 1 16 ? 22.109 -52.719 9.242 1 37.38 16 SER B N 1
ATOM 1579 C CA . SER B 1 16 ? 21.781 -52.094 7.969 1 37.38 16 SER B CA 1
ATOM 1580 C C . SER B 1 16 ? 21.188 -50.688 8.188 1 37.38 16 SER B C 1
ATOM 1582 O O . SER B 1 16 ? 20.156 -50.562 8.867 1 37.38 16 SER B O 1
ATOM 1584 N N . LEU B 1 17 ? 21.891 -49.656 8.352 1 35.41 17 LEU B N 1
ATOM 1585 C CA . LEU B 1 17 ? 21.5 -48.25 8.125 1 35.41 17 LEU B CA 1
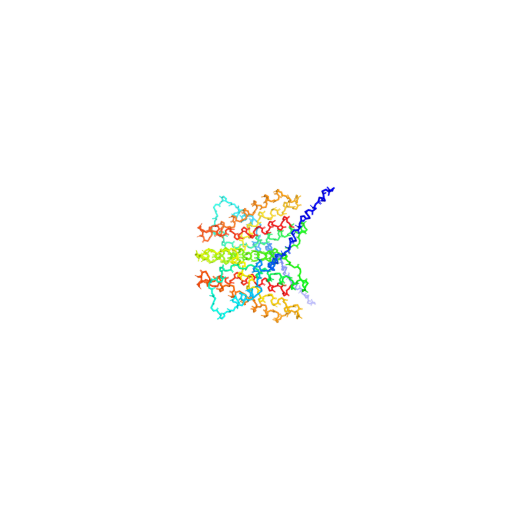ATOM 1586 C C . LEU B 1 17 ? 20.547 -48.156 6.938 1 35.41 17 LEU B C 1
ATOM 1588 O O . LEU B 1 17 ? 21 -48.094 5.789 1 35.41 17 LEU B O 1
ATOM 1592 N N . GLU B 1 18 ? 19.562 -49 6.727 1 38.72 18 GLU B N 1
ATOM 1593 C CA . GLU B 1 18 ? 18.5 -48.531 5.828 1 38.72 18 GLU B CA 1
ATOM 1594 C C . GLU B 1 18 ? 18.312 -47.031 5.941 1 38.72 18 GLU B C 1
ATOM 1596 O O . GLU B 1 18 ? 17.938 -46.531 7 1 38.72 18 GLU B O 1
ATOM 1601 N N . GLU B 1 19 ? 19.141 -46.156 5.402 1 40.22 19 GLU B N 1
ATOM 1602 C CA . GLU B 1 19 ? 18.875 -44.75 5.133 1 40.22 19 GLU B CA 1
ATOM 1603 C C . GLU B 1 19 ? 17.406 -44.5 4.836 1 40.22 19 GLU B C 1
ATOM 1605 O O . GLU B 1 19 ? 16.891 -44.969 3.814 1 40.22 19 GLU B O 1
ATOM 1610 N N . GLU B 1 20 ? 16.516 -44.656 5.699 1 45 20 GLU B N 1
ATOM 1611 C CA . GLU B 1 20 ? 15.18 -44.094 5.484 1 45 20 GLU B CA 1
ATOM 1612 C C . GLU B 1 20 ? 15.211 -42.969 4.469 1 45 20 GLU B C 1
ATOM 1614 O O . GLU B 1 20 ? 15.852 -41.938 4.699 1 45 20 GLU B O 1
ATOM 1619 N N . GLU B 1 21 ? 15.367 -43.188 3.131 1 47.16 21 GLU B N 1
ATOM 1620 C CA . GLU B 1 21 ? 15.211 -42.188 2.096 1 47.16 21 GLU B CA 1
ATOM 1621 C C . GLU B 1 21 ? 14.195 -41.125 2.516 1 47.16 21 GLU B C 1
ATOM 1623 O O . GLU B 1 21 ? 13.008 -41.406 2.646 1 47.16 21 GLU B O 1
ATOM 1628 N N . GLU B 1 22 ? 14.414 -40.281 3.459 1 52.78 22 GLU B N 1
ATOM 1629 C CA . GLU B 1 22 ? 13.555 -39.125 3.688 1 52.78 22 GLU B CA 1
ATOM 1630 C C . GLU B 1 22 ? 12.969 -38.594 2.379 1 52.78 22 GLU B C 1
ATOM 1632 O O . GLU B 1 22 ? 13.68 -38.469 1.381 1 52.78 22 GLU B O 1
ATOM 1637 N N . PRO B 1 23 ? 11.633 -38.906 2.133 1 55.53 23 PRO B N 1
ATOM 1638 C CA . PRO B 1 23 ? 11.086 -38.312 0.897 1 55.53 23 PRO B CA 1
ATOM 1639 C C . PRO B 1 23 ? 11.719 -36.969 0.538 1 55.53 23 PRO B C 1
ATOM 1641 O O . PRO B 1 23 ? 12.219 -36.281 1.418 1 55.53 23 PRO B O 1
ATOM 1644 N N . PRO B 1 24 ? 12 -36.719 -0.746 1 52.88 24 PRO B N 1
ATOM 1645 C CA . PRO B 1 24 ? 12.562 -35.406 -1.135 1 52.88 24 PRO B CA 1
ATOM 1646 C C . PRO B 1 24 ? 11.898 -34.25 -0.419 1 52.88 24 PRO B C 1
ATOM 1648 O O . PRO B 1 24 ? 10.719 -34.312 -0.058 1 52.88 24 PRO B O 1
ATOM 1651 N N . LEU B 1 25 ? 12.617 -33.281 0.094 1 49.62 25 LEU B N 1
ATOM 1652 C CA . LEU B 1 25 ? 12.188 -32.094 0.806 1 49.62 25 LEU B CA 1
ATOM 1653 C C . LEU B 1 25 ? 10.906 -31.516 0.195 1 49.62 25 LEU B C 1
ATOM 1655 O O . LEU B 1 25 ? 10.008 -31.094 0.918 1 49.62 25 LEU B O 1
ATOM 1659 N N . LEU B 1 26 ? 10.891 -31.578 -1.134 1 52.97 26 LEU B N 1
ATOM 1660 C CA . LEU B 1 26 ? 9.68 -31.094 -1.787 1 52.97 26 LEU B CA 1
ATOM 1661 C C . LEU B 1 26 ? 8.461 -31.891 -1.326 1 52.97 26 LEU B C 1
ATOM 1663 O O . LEU B 1 26 ? 7.379 -31.328 -1.152 1 52.97 26 LEU B O 1
ATOM 1667 N N . GLU B 1 27 ? 8.547 -33.188 -1.261 1 54.84 27 GLU B N 1
ATOM 1668 C CA . GLU B 1 27 ? 7.473 -34.031 -0.777 1 54.84 27 GLU B CA 1
ATOM 1669 C C . GLU B 1 27 ? 7.133 -33.75 0.68 1 54.84 27 GLU B C 1
ATOM 1671 O O . GLU B 1 27 ? 5.965 -33.75 1.068 1 54.84 27 GLU B O 1
ATOM 1676 N N . GLU B 1 28 ? 8.172 -33.5 1.275 1 55.28 28 GLU B N 1
ATOM 1677 C CA . GLU B 1 28 ? 7.984 -33.156 2.686 1 55.28 28 GLU B CA 1
ATOM 1678 C C . GLU B 1 28 ? 7.309 -31.797 2.848 1 55.28 28 GLU B C 1
ATOM 1680 O O . GLU B 1 28 ? 6.488 -31.625 3.75 1 55.28 28 GLU B O 1
ATOM 1685 N N . LEU B 1 29 ? 7.848 -30.984 2.008 1 55.5 29 LEU B N 1
ATOM 1686 C CA . LEU B 1 29 ? 7.273 -29.641 2.086 1 55.5 29 LEU B CA 1
ATOM 1687 C C . LEU B 1 29 ? 5.98 -29.562 1.279 1 55.5 29 LEU B C 1
ATOM 1689 O O . LEU B 1 29 ? 5.297 -28.531 1.3 1 55.5 29 LEU B O 1
ATOM 1693 N N . GLU B 1 30 ? 5.652 -30.859 0.702 1 61.59 30 GLU B N 1
ATOM 1694 C CA . GLU B 1 30 ? 4.422 -30.938 -0.084 1 61.59 30 GLU B CA 1
ATOM 1695 C C . GLU B 1 30 ? 4.461 -29.953 -1.257 1 61.59 30 GLU B C 1
ATOM 1697 O O . GLU B 1 30 ? 3.434 -29.406 -1.642 1 61.59 30 GLU B O 1
ATOM 1702 N N . ILE B 1 31 ? 5.703 -29.547 -1.524 1 64.62 31 ILE B N 1
ATOM 1703 C CA . ILE B 1 31 ? 5.871 -28.734 -2.721 1 64.62 31 ILE B CA 1
ATOM 1704 C C . ILE B 1 31 ? 5.832 -29.625 -3.963 1 64.62 31 ILE B C 1
ATOM 1706 O O . ILE B 1 31 ? 6.684 -30.5 -4.137 1 64.62 31 ILE B O 1
ATOM 1710 N N . ASN B 1 32 ? 4.879 -29.797 -4.629 1 78.12 32 ASN B N 1
ATOM 1711 C CA . ASN B 1 32 ? 4.684 -30.547 -5.863 1 78.12 32 ASN B CA 1
ATOM 1712 C C . ASN B 1 32 ? 4.516 -29.625 -7.066 1 78.12 32 ASN B C 1
ATOM 1714 O O . ASN B 1 32 ? 3.51 -28.922 -7.176 1 78.12 32 ASN B O 1
ATOM 1718 N N . PRO B 1 33 ? 5.598 -29.562 -7.895 1 82.81 33 PRO B N 1
ATOM 1719 C CA . PRO B 1 33 ? 5.523 -28.688 -9.062 1 82.81 33 PRO B CA 1
ATOM 1720 C C . PRO B 1 33 ? 4.25 -28.891 -9.883 1 82.81 33 PRO B C 1
ATOM 1722 O O . PRO B 1 33 ? 3.719 -27.938 -10.461 1 82.81 33 PRO B O 1
ATOM 1725 N N . GLU B 1 34 ? 3.832 -30.062 -9.953 1 82.12 34 GLU B N 1
ATOM 1726 C CA . GLU B 1 34 ? 2.611 -30.344 -10.703 1 82.12 34 GLU B CA 1
ATOM 1727 C C . GLU B 1 34 ? 1.403 -29.672 -10.055 1 82.12 34 GLU B C 1
ATOM 1729 O O . GLU B 1 34 ? 0.533 -29.141 -10.75 1 82.12 34 GLU B O 1
ATOM 1734 N N . THR B 1 35 ? 1.453 -29.734 -8.812 1 79.12 35 THR B N 1
ATOM 1735 C CA . THR B 1 35 ? 0.368 -29.109 -8.07 1 79.12 35 THR B CA 1
ATOM 1736 C C . THR B 1 35 ? 0.407 -27.594 -8.242 1 79.12 35 THR B C 1
ATOM 1738 O O . THR B 1 35 ? -0.632 -26.953 -8.422 1 79.12 35 THR B O 1
ATOM 1741 N N . ILE B 1 36 ? 1.538 -27.031 -8.195 1 84.69 36 ILE B N 1
ATOM 1742 C CA . ILE B 1 36 ? 1.709 -25.594 -8.367 1 84.69 36 ILE B CA 1
ATOM 1743 C C . ILE B 1 36 ? 1.235 -25.172 -9.758 1 84.69 36 ILE B C 1
ATOM 1745 O O . ILE B 1 36 ? 0.513 -24.188 -9.898 1 84.69 36 ILE B O 1
ATOM 1749 N N . ALA B 1 37 ? 1.588 -25.938 -10.734 1 84.81 37 ALA B N 1
ATOM 1750 C CA . ALA B 1 37 ? 1.189 -25.641 -12.109 1 84.81 37 ALA B CA 1
ATOM 1751 C C . ALA B 1 37 ? -0.326 -25.719 -12.266 1 84.81 37 ALA B C 1
ATOM 1753 O O . ALA B 1 37 ? -0.935 -24.859 -12.906 1 84.81 37 ALA B O 1
ATOM 1754 N N . GLN B 1 38 ? -0.91 -26.688 -11.734 1 81.56 38 GLN B N 1
ATOM 1755 C CA . GLN B 1 38 ? -2.354 -26.859 -11.844 1 81.56 38 GLN B CA 1
ATOM 1756 C C . GLN B 1 38 ? -3.105 -25.719 -11.164 1 81.56 38 GLN B C 1
ATOM 1758 O O . GLN B 1 38 ? -4.09 -25.203 -11.695 1 81.56 38 GLN B O 1
ATOM 1763 N N . LYS B 1 39 ? -2.588 -25.406 -10.008 1 81.94 39 LYS B N 1
ATOM 1764 C CA . LYS B 1 39 ? -3.215 -24.312 -9.289 1 81.94 39 LYS B CA 1
ATOM 1765 C C . LYS B 1 39 ? -3.07 -23 -10.055 1 81.94 39 LYS B C 1
ATOM 1767 O O . LYS B 1 39 ? -3.982 -22.172 -10.055 1 81.94 39 LYS B O 1
ATOM 1772 N N . SER B 1 40 ? -1.968 -22.812 -10.672 1 86.75 40 SER B N 1
ATOM 1773 C CA . SER B 1 40 ? -1.739 -21.609 -11.469 1 86.75 40 SER B CA 1
ATOM 1774 C C . SER B 1 40 ? -2.701 -21.547 -12.656 1 86.75 40 SER B C 1
ATOM 1776 O O . SER B 1 40 ? -3.281 -20.5 -12.93 1 86.75 40 SER B O 1
ATOM 1778 N N . ILE B 1 41 ? -2.859 -22.672 -13.273 1 84 41 ILE B N 1
ATOM 1779 C CA . ILE B 1 41 ? -3.748 -22.719 -14.43 1 84 41 ILE B CA 1
ATOM 1780 C C . ILE B 1 41 ? -5.188 -22.453 -13.992 1 84 41 ILE B C 1
ATOM 1782 O O . ILE B 1 41 ? -5.918 -21.719 -14.656 1 84 41 ILE B O 1
ATOM 1786 N N . THR B 1 42 ? -5.52 -22.969 -12.961 1 79.56 42 THR B N 1
ATOM 1787 C CA . THR B 1 42 ? -6.875 -22.797 -12.461 1 79.56 42 THR B CA 1
ATOM 1788 C C . THR B 1 42 ? -7.102 -21.359 -12.008 1 79.56 42 THR B C 1
ATOM 1790 O O . THR B 1 42 ? -8.18 -20.797 -12.234 1 79.56 42 THR B O 1
ATOM 1793 N N . ALA B 1 43 ? -6.078 -20.797 -11.461 1 80.31 43 ALA B N 1
ATOM 1794 C CA . ALA B 1 43 ? -6.191 -19.422 -10.961 1 80.31 43 ALA B CA 1
ATOM 1795 C C . ALA B 1 43 ? -6.234 -18.422 -12.109 1 80.31 43 ALA B C 1
ATOM 1797 O O . ALA B 1 43 ? -6.867 -17.375 -11.992 1 80.31 43 ALA B O 1
ATOM 1798 N N . LEU B 1 44 ? -5.66 -18.828 -13.219 1 87.94 44 LEU B N 1
ATOM 1799 C CA . LEU B 1 44 ? -5.492 -17.844 -14.289 1 87.94 44 LEU B CA 1
ATOM 1800 C C . LEU B 1 44 ? -6.457 -18.125 -15.438 1 87.94 44 LEU B C 1
ATOM 1802 O O . LEU B 1 44 ? -6.613 -17.281 -16.328 1 87.94 44 LEU B O 1
ATOM 1806 N N . ASN B 1 45 ? -7.055 -19.203 -15.352 1 79.69 45 ASN B N 1
ATOM 1807 C CA . ASN B 1 45 ? -7.953 -19.547 -16.453 1 79.69 45 ASN B CA 1
ATOM 1808 C C . ASN B 1 45 ? -9.312 -18.875 -16.281 1 79.69 45 ASN B C 1
ATOM 1810 O O . ASN B 1 45 ? -10.109 -19.281 -15.43 1 79.69 45 ASN B O 1
ATOM 1814 N N . PRO B 1 46 ? -9.562 -17.812 -16.984 1 67.38 46 PRO B N 1
ATOM 1815 C CA . PRO B 1 46 ? -10.844 -17.109 -16.891 1 67.38 46 PRO B CA 1
ATOM 1816 C C . PRO B 1 46 ? -12.016 -17.953 -17.391 1 67.38 46 PRO B C 1
ATOM 1818 O O . PRO B 1 46 ? -13.172 -17.641 -17.109 1 67.38 46 PRO B O 1
ATOM 1821 N N . PHE B 1 47 ? -11.742 -19.031 -18.062 1 66.75 47 PHE B N 1
ATOM 1822 C CA . PHE B 1 47 ? -12.781 -19.797 -18.75 1 66.75 47 PHE B CA 1
ATOM 1823 C C . PHE B 1 47 ? -13.188 -21.016 -17.922 1 66.75 47 PHE B C 1
ATOM 1825 O O . PHE B 1 47 ? -14.125 -21.719 -18.297 1 66.75 47 PHE B O 1
ATOM 1832 N N . ARG B 1 48 ? -12.531 -21.312 -16.984 1 65.88 48 ARG B N 1
ATOM 1833 C CA . ARG B 1 48 ? -12.945 -22.422 -16.125 1 65.88 48 ARG B CA 1
ATOM 1834 C C . ARG B 1 48 ? -13.68 -21.922 -14.891 1 65.88 48 ARG B C 1
ATOM 1836 O O . ARG B 1 48 ? -13.32 -20.891 -14.32 1 65.88 48 ARG B O 1
ATOM 1843 N N . PRO B 1 49 ? -14.859 -22.578 -14.766 1 68.06 49 PRO B N 1
ATOM 1844 C CA . PRO B 1 49 ? -15.523 -22.219 -13.508 1 68.06 49 PRO B CA 1
ATOM 1845 C C . PRO B 1 49 ? -14.602 -22.328 -12.297 1 68.06 49 PRO B C 1
ATOM 1847 O O . PRO B 1 49 ? -13.914 -23.344 -12.141 1 68.06 49 PRO B O 1
ATOM 1850 N N . THR B 1 50 ? -14.367 -21.219 -11.695 1 65.81 50 THR B N 1
ATOM 1851 C CA . THR B 1 50 ? -13.5 -21.156 -10.523 1 65.81 50 THR B CA 1
ATOM 1852 C C . THR B 1 50 ? -14.133 -21.906 -9.352 1 65.81 50 THR B C 1
ATOM 1854 O O . THR B 1 50 ? -15.297 -21.688 -9.016 1 65.81 50 THR B O 1
ATOM 1857 N N . ASP B 1 51 ? -13.477 -23.016 -9 1 68.19 51 ASP B N 1
ATOM 1858 C CA . ASP B 1 51 ? -13.898 -23.75 -7.82 1 68.19 51 ASP B CA 1
ATOM 1859 C C . ASP B 1 51 ? -13.734 -22.922 -6.555 1 68.19 51 ASP B C 1
ATOM 1861 O O . ASP B 1 51 ? -12.625 -22.5 -6.219 1 68.19 51 ASP B O 1
ATOM 1865 N N . PRO B 1 52 ? -14.852 -22.625 -5.918 1 72.56 52 PRO B N 1
ATOM 1866 C CA . PRO B 1 52 ? -14.773 -21.828 -4.695 1 72.56 52 PRO B CA 1
ATOM 1867 C C . PRO B 1 52 ? -13.859 -22.438 -3.637 1 72.56 52 PRO B C 1
ATOM 1869 O O . PRO B 1 52 ? -13.383 -21.719 -2.75 1 72.56 52 PRO B O 1
ATOM 1872 N N . THR B 1 53 ? -13.555 -23.734 -3.781 1 68.56 53 THR B N 1
ATOM 1873 C CA . THR B 1 53 ? -12.766 -24.422 -2.758 1 68.56 53 THR B CA 1
ATOM 1874 C C . THR B 1 53 ? -11.281 -24.109 -2.922 1 68.56 53 THR B C 1
ATOM 1876 O O . THR B 1 53 ? -10.492 -24.312 -2 1 68.56 53 THR B O 1
ATOM 1879 N N . LEU B 1 54 ? -10.984 -23.594 -4.016 1 67.19 54 LEU B N 1
ATOM 1880 C CA . LEU B 1 54 ? -9.586 -23.297 -4.285 1 67.19 54 LEU B CA 1
ATOM 1881 C C . LEU B 1 54 ? -9.055 -22.25 -3.314 1 67.19 54 LEU B C 1
ATOM 1883 O O . LEU B 1 54 ? -7.875 -22.266 -2.951 1 67.19 54 LEU B O 1
ATOM 1887 N N . ILE B 1 55 ? -9.93 -21.406 -2.924 1 68.62 55 ILE B N 1
ATOM 1888 C CA . ILE B 1 55 ? -9.523 -20.328 -2.025 1 68.62 55 ILE B CA 1
ATOM 1889 C C . ILE B 1 55 ? -9.109 -20.906 -0.677 1 68.62 55 ILE B C 1
ATOM 1891 O O . ILE B 1 55 ? -8.234 -20.359 -0 1 68.62 55 ILE B O 1
ATOM 1895 N N . TYR B 1 56 ? -9.539 -22.078 -0.418 1 68.25 56 TYR B N 1
ATOM 1896 C CA . TYR B 1 56 ? -9.305 -22.609 0.921 1 68.25 56 TYR B CA 1
ATOM 1897 C C . TYR B 1 56 ? -8.109 -23.547 0.931 1 68.25 56 TYR B C 1
ATOM 1899 O O . TYR B 1 56 ? -7.633 -23.953 1.997 1 68.25 56 TYR B O 1
ATOM 1907 N N . ASP B 1 57 ? -7.648 -23.875 -0.224 1 72.81 57 ASP B N 1
ATOM 1908 C CA . ASP B 1 57 ? -6.406 -24.641 -0.308 1 72.81 57 ASP B CA 1
ATOM 1909 C C . ASP B 1 57 ? -5.195 -23.719 -0.286 1 72.81 57 ASP B C 1
ATOM 1911 O O . ASP B 1 57 ? -4.629 -23.406 -1.335 1 72.81 57 ASP B O 1
ATOM 1915 N N . THR B 1 58 ? -4.879 -23.344 0.915 1 75.75 58 THR B N 1
ATOM 1916 C CA . THR B 1 58 ? -3.805 -22.359 1.067 1 75.75 58 THR B CA 1
ATOM 1917 C C . THR B 1 58 ? -2.447 -23.016 0.813 1 75.75 58 THR B C 1
ATOM 1919 O O . THR B 1 58 ? -2.021 -23.891 1.564 1 75.75 58 THR B O 1
ATOM 1922 N N . ASP B 1 59 ? -1.99 -23.062 -0.344 1 83.44 59 ASP B N 1
ATOM 1923 C CA . ASP B 1 59 ? -0.641 -23.453 -0.727 1 83.44 59 ASP B CA 1
ATOM 1924 C C . ASP B 1 59 ? 0.257 -22.234 -0.937 1 83.44 59 ASP B C 1
ATOM 1926 O O . ASP B 1 59 ? -0.038 -21.375 -1.771 1 83.44 59 ASP B O 1
ATOM 1930 N N . LEU B 1 60 ? 1.296 -22.109 -0.085 1 88.44 60 LEU B N 1
ATOM 1931 C CA . LEU B 1 60 ? 2.156 -20.938 -0.166 1 88.44 60 LEU B CA 1
ATOM 1932 C C . LEU B 1 60 ? 3.385 -21.219 -1.026 1 88.44 60 LEU B C 1
ATOM 1934 O O . LEU B 1 60 ? 4.105 -20.297 -1.409 1 88.44 60 LEU B O 1
ATOM 1938 N N . ALA B 1 61 ? 3.562 -22.453 -1.395 1 88.06 61 ALA B N 1
ATOM 1939 C CA . ALA B 1 61 ? 4.754 -22.797 -2.164 1 88.06 61 ALA B CA 1
ATOM 1940 C C . ALA B 1 61 ? 4.75 -22.109 -3.525 1 88.06 61 ALA B C 1
ATOM 1942 O O . ALA B 1 61 ? 5.766 -21.562 -3.947 1 88.06 61 ALA B O 1
ATOM 1943 N N . GLY B 1 62 ? 3.678 -22.219 -4.191 1 90.31 62 GLY B N 1
ATOM 1944 C CA . GLY B 1 62 ? 3.578 -21.578 -5.496 1 90.31 62 GLY B CA 1
ATOM 1945 C C . GLY B 1 62 ? 3.773 -20.078 -5.445 1 90.31 62 GLY B C 1
ATOM 1946 O O . GLY B 1 62 ? 4.672 -19.531 -6.098 1 90.31 62 GLY B O 1
ATOM 1947 N N . PRO B 1 63 ? 3.012 -19.422 -4.609 1 93.19 63 PRO B N 1
ATOM 1948 C CA . PRO B 1 63 ? 3.172 -17.969 -4.445 1 93.19 63 PRO B CA 1
ATOM 1949 C C . PRO B 1 63 ? 4.609 -17.578 -4.121 1 93.19 63 PRO B C 1
ATOM 1951 O O . PRO B 1 63 ? 5.148 -16.641 -4.73 1 93.19 63 PRO B O 1
ATOM 1954 N N . ILE B 1 64 ? 5.188 -18.172 -3.201 1 93.19 64 ILE B N 1
ATOM 1955 C CA . ILE B 1 64 ? 6.562 -17.859 -2.816 1 93.19 64 ILE B CA 1
ATOM 1956 C C . ILE B 1 64 ? 7.492 -18.062 -4.012 1 93.19 64 ILE B C 1
ATOM 1958 O O . ILE B 1 64 ? 8.367 -17.234 -4.277 1 93.19 64 ILE B O 1
ATOM 1962 N N . LEU B 1 65 ? 7.312 -19.172 -4.695 1 93.56 65 LEU B N 1
ATOM 1963 C CA . LEU B 1 65 ? 8.109 -19.453 -5.887 1 93.56 65 LEU B CA 1
ATOM 1964 C C . LEU B 1 65 ? 7.973 -18.328 -6.906 1 93.56 65 LEU B C 1
ATOM 1966 O O . LEU B 1 65 ? 8.969 -17.891 -7.484 1 93.56 65 LEU B O 1
ATOM 1970 N N . TYR B 1 66 ? 6.801 -17.891 -7.074 1 95.81 66 TYR B N 1
ATOM 1971 C CA . TYR B 1 66 ? 6.562 -16.859 -8.086 1 95.81 66 TYR B CA 1
ATOM 1972 C C . TYR B 1 66 ? 7.168 -15.523 -7.66 1 95.81 66 TYR B C 1
ATOM 1974 O O . TYR B 1 66 ? 7.715 -14.797 -8.484 1 95.81 66 TYR B O 1
ATOM 1982 N N . TYR B 1 67 ? 7.059 -15.133 -6.41 1 94.75 67 TYR B N 1
ATOM 1983 C CA . TYR B 1 67 ? 7.719 -13.914 -5.938 1 94.75 67 TYR B CA 1
ATOM 1984 C C . TYR B 1 67 ? 9.227 -14.016 -6.105 1 94.75 67 TYR B C 1
ATOM 1986 O O . TYR B 1 67 ? 9.883 -13.055 -6.516 1 94.75 67 TYR B O 1
ATOM 1994 N N . LEU B 1 68 ? 9.797 -15.164 -5.816 1 93.88 68 LEU B N 1
ATOM 1995 C CA . LEU B 1 68 ? 11.234 -15.367 -5.941 1 93.88 68 LEU B CA 1
ATOM 1996 C C . LEU B 1 68 ? 11.672 -15.305 -7.398 1 93.88 68 LEU B C 1
ATOM 1998 O O . LEU B 1 68 ? 12.695 -14.688 -7.723 1 93.88 68 LEU B O 1
ATOM 2002 N N . LEU B 1 69 ? 10.914 -16 -8.227 1 94.88 69 LEU B N 1
ATOM 2003 C CA . LEU B 1 69 ? 11.211 -15.969 -9.648 1 94.88 69 LEU B CA 1
ATOM 2004 C C . LEU B 1 69 ? 11.125 -14.547 -10.195 1 94.88 69 LEU B C 1
ATOM 2006 O O . LEU B 1 69 ? 11.969 -14.133 -10.992 1 94.88 69 LEU B O 1
ATOM 2010 N N . PHE B 1 70 ? 10.133 -13.828 -9.766 1 95.88 70 PHE B N 1
ATOM 2011 C CA . PHE B 1 70 ? 9.977 -12.43 -10.172 1 95.88 70 PHE B CA 1
ATOM 2012 C C . PHE B 1 70 ? 11.195 -11.609 -9.781 1 95.88 70 PHE B C 1
ATOM 2014 O O . PHE B 1 70 ? 11.766 -10.891 -10.602 1 95.88 70 PHE B O 1
ATOM 2021 N N . CYS B 1 71 ? 11.609 -11.727 -8.547 1 93.94 71 CYS B N 1
ATOM 2022 C CA . CYS B 1 71 ? 12.789 -11.016 -8.062 1 93.94 71 CYS B CA 1
ATOM 2023 C C . CYS B 1 71 ? 14.031 -11.445 -8.82 1 93.94 71 CYS B C 1
ATOM 2025 O O . CYS B 1 71 ? 14.898 -10.617 -9.117 1 93.94 71 CYS B O 1
ATOM 2027 N N . PHE B 1 72 ? 14.117 -12.711 -9.078 1 93.56 72 PHE B N 1
ATOM 2028 C CA . PHE B 1 72 ? 15.242 -13.258 -9.836 1 93.56 72 PHE B CA 1
ATOM 2029 C C . PHE B 1 72 ? 15.32 -12.617 -11.219 1 93.56 72 PHE B C 1
ATOM 2031 O O . PHE B 1 72 ? 16.391 -12.195 -11.656 1 93.56 72 PHE B O 1
ATOM 2038 N N . PHE B 1 73 ? 14.219 -12.516 -11.875 1 94.31 73 PHE B N 1
ATOM 2039 C CA . PHE B 1 73 ? 14.195 -11.922 -13.203 1 94.31 73 PHE B CA 1
ATOM 2040 C C . PHE B 1 73 ? 14.539 -10.438 -13.133 1 94.31 73 PHE B C 1
ATOM 2042 O O . PHE B 1 73 ? 15.219 -9.914 -14.016 1 94.31 73 PHE B O 1
ATOM 2049 N N . LEU B 1 74 ? 14.094 -9.75 -12.148 1 91.56 74 LEU B N 1
ATOM 2050 C CA . LEU B 1 74 ? 14.406 -8.328 -11.992 1 91.56 74 LEU B CA 1
ATOM 2051 C C . LEU B 1 74 ? 15.898 -8.125 -11.773 1 91.56 74 LEU B C 1
ATOM 2053 O O . LEU B 1 74 ? 16.484 -7.176 -12.305 1 91.56 74 LEU B O 1
ATOM 2057 N N . LEU B 1 75 ? 16.453 -8.992 -10.953 1 89.31 75 LEU B N 1
ATOM 2058 C CA . LEU B 1 75 ? 17.891 -8.914 -10.688 1 89.31 75 LEU B CA 1
ATOM 2059 C C . L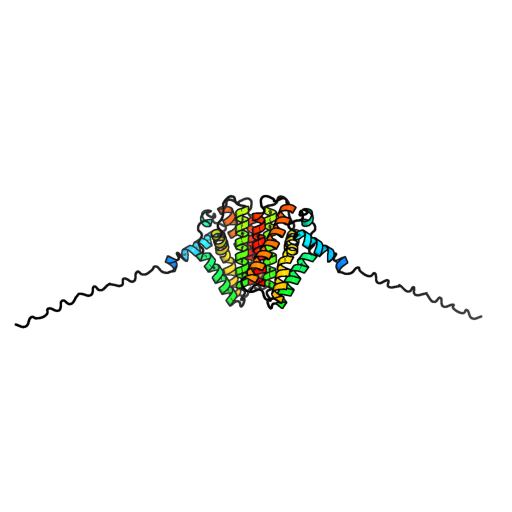EU B 1 75 ? 18.688 -9.008 -11.984 1 89.31 75 LEU B C 1
ATOM 2061 O O . LEU B 1 75 ? 19.672 -8.281 -12.172 1 89.31 75 LEU B O 1
ATOM 2065 N N . PHE B 1 76 ? 18.266 -9.852 -12.805 1 89.81 76 PHE B N 1
ATOM 2066 C CA . PHE B 1 76 ? 18.953 -10.055 -14.07 1 89.81 76 PHE B CA 1
ATOM 2067 C C . PHE B 1 76 ? 18.766 -8.859 -15 1 89.81 76 PHE B C 1
ATOM 2069 O O . PHE B 1 76 ? 19.547 -8.656 -15.93 1 89.81 76 PHE B O 1
ATOM 2076 N N . SER B 1 77 ? 17.734 -8.117 -14.766 1 86.44 77 SER B N 1
ATOM 2077 C CA . SER B 1 77 ? 17.484 -6.922 -15.57 1 86.44 77 SER B CA 1
ATOM 2078 C C . SER B 1 77 ? 18.203 -5.711 -14.977 1 86.44 77 SER B C 1
ATOM 2080 O O . SER B 1 77 ? 18.094 -4.602 -15.508 1 86.44 77 SER B O 1
ATOM 2082 N N . GLY B 1 78 ? 18.938 -5.855 -13.812 1 83.56 78 GLY B N 1
ATOM 2083 C CA . GLY B 1 78 ? 19.703 -4.789 -13.188 1 83.56 78 GLY B CA 1
ATOM 2084 C C . GLY B 1 78 ? 18.906 -3.982 -12.188 1 83.56 78 GLY B C 1
ATOM 2085 O O . GLY B 1 78 ? 19.344 -2.924 -11.734 1 83.56 78 GLY B O 1
ATOM 2086 N N . LYS B 1 79 ? 17.766 -4.422 -11.977 1 78.69 79 LYS B N 1
ATOM 2087 C CA . LYS B 1 79 ? 16.906 -3.719 -11.031 1 78.69 79 LYS B CA 1
ATOM 2088 C C . LYS B 1 79 ? 16.938 -4.383 -9.656 1 78.69 79 LYS B C 1
ATOM 2090 O O . LYS B 1 79 ? 16.453 -5.504 -9.492 1 78.69 79 LYS B O 1
ATOM 2095 N N . ILE B 1 80 ? 17.547 -3.74 -8.695 1 72 80 ILE B N 1
ATOM 2096 C CA . ILE B 1 80 ? 17.688 -4.312 -7.363 1 72 80 ILE B CA 1
ATOM 2097 C C . ILE B 1 80 ? 16.766 -3.592 -6.391 1 72 80 ILE B C 1
ATOM 2099 O O . ILE B 1 80 ? 17.188 -2.703 -5.652 1 72 80 ILE B O 1
ATOM 2103 N N . GLN B 1 81 ? 15.562 -3.783 -6.551 1 73.62 81 GLN B N 1
ATOM 2104 C CA . GLN B 1 81 ? 14.578 -3.105 -5.719 1 73.62 81 GLN B CA 1
ATOM 2105 C C . GLN B 1 81 ? 13.773 -4.105 -4.891 1 73.62 81 GLN B C 1
ATOM 2107 O O . GLN B 1 81 ? 12.547 -4.035 -4.836 1 73.62 81 GLN B O 1
ATOM 2112 N N . PHE B 1 82 ? 14.523 -5.016 -4.121 1 78.56 82 PHE B N 1
ATOM 2113 C CA . PHE B 1 82 ? 13.859 -6.09 -3.398 1 78.56 82 PHE B CA 1
ATOM 2114 C C . PHE B 1 82 ? 13.047 -5.539 -2.234 1 78.56 82 PHE B C 1
ATOM 2116 O O . PHE B 1 82 ? 11.93 -6 -1.975 1 78.56 82 PHE B O 1
ATOM 2123 N N . SER B 1 83 ? 13.633 -4.629 -1.628 1 75.69 83 SER B N 1
ATOM 2124 C CA . SER B 1 83 ? 12.961 -4.074 -0.46 1 75.69 83 SER B CA 1
ATOM 2125 C C . SER B 1 83 ? 11.656 -3.387 -0.851 1 75.69 83 SER B C 1
ATOM 2127 O O . SER B 1 83 ? 10.664 -3.457 -0.117 1 75.69 83 SER B O 1
ATOM 2129 N N . TYR B 1 84 ? 11.625 -2.799 -2.025 1 76.94 84 TYR B N 1
ATOM 2130 C CA . TYR B 1 84 ? 10.414 -2.139 -2.52 1 76.94 84 TYR B CA 1
ATOM 2131 C C . TYR B 1 84 ? 9.305 -3.148 -2.756 1 76.94 84 TYR B C 1
ATOM 2133 O O . TYR B 1 84 ? 8.164 -2.932 -2.336 1 76.94 84 TYR B O 1
ATOM 2141 N N . ILE B 1 85 ? 9.68 -4.168 -3.312 1 87.44 85 ILE B N 1
ATOM 2142 C CA . ILE B 1 85 ? 8.703 -5.199 -3.658 1 87.44 85 ILE B CA 1
ATOM 2143 C C . ILE B 1 85 ? 8.117 -5.801 -2.383 1 87.44 85 ILE B C 1
ATOM 2145 O O . ILE B 1 85 ? 6.902 -5.938 -2.256 1 87.44 85 ILE B O 1
ATOM 2149 N N . TYR B 1 86 ? 8.984 -6.059 -1.505 1 87.5 86 TYR B N 1
ATOM 2150 C CA . TYR B 1 86 ? 8.547 -6.648 -0.245 1 87.5 86 TYR B CA 1
ATOM 2151 C C . TYR B 1 86 ? 7.559 -5.738 0.472 1 87.5 86 TYR B C 1
ATOM 2153 O O . TYR B 1 86 ? 6.488 -6.188 0.895 1 87.5 86 TYR B O 1
ATOM 2161 N N . GLY B 1 87 ? 7.902 -4.562 0.606 1 83.88 87 GLY B N 1
ATOM 2162 C CA . GLY B 1 87 ? 7.039 -3.619 1.295 1 83.88 87 GLY B CA 1
ATOM 2163 C C . GLY B 1 87 ? 5.691 -3.443 0.62 1 83.88 87 GLY B C 1
ATOM 2164 O O . GLY B 1 87 ? 4.656 -3.418 1.287 1 83.88 87 GLY B O 1
ATOM 2165 N N . PHE B 1 88 ? 5.684 -3.395 -0.606 1 87.88 88 PHE B N 1
ATOM 2166 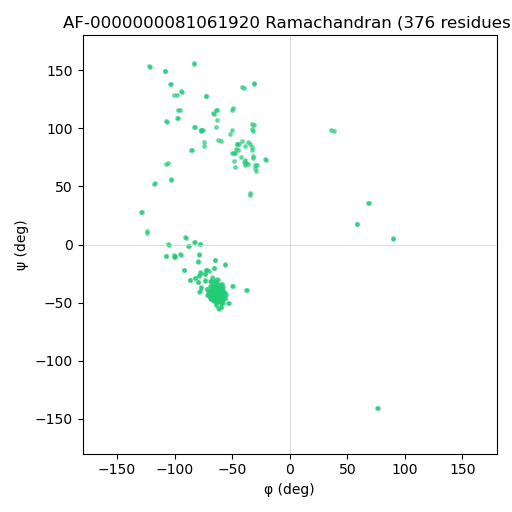C CA . PHE B 1 88 ? 4.457 -3.164 -1.363 1 87.88 88 PHE B CA 1
ATOM 2167 C C . PHE B 1 88 ? 3.557 -4.391 -1.321 1 87.88 88 PHE B C 1
ATOM 2169 O O . PHE B 1 88 ? 2.334 -4.266 -1.226 1 87.88 88 PHE B O 1
ATOM 2176 N N . VAL B 1 89 ? 4.16 -5.512 -1.381 1 92.12 89 VAL B N 1
ATOM 2177 C CA . VAL B 1 89 ? 3.393 -6.75 -1.347 1 92.12 89 VAL B CA 1
ATOM 2178 C C . VAL B 1 89 ? 2.729 -6.91 0.019 1 92.12 89 VAL B C 1
ATOM 2180 O O . VAL B 1 89 ? 1.535 -7.211 0.106 1 92.12 89 VAL B O 1
ATOM 2183 N N . VAL B 1 90 ? 3.502 -6.715 1.005 1 90.12 90 VAL B N 1
ATOM 2184 C CA . VAL B 1 90 ? 2.977 -6.848 2.359 1 90.12 90 VAL B CA 1
ATOM 2185 C C . VAL B 1 90 ? 1.834 -5.855 2.57 1 90.12 90 VAL B C 1
ATOM 2187 O O . VAL B 1 90 ? 0.767 -6.227 3.066 1 90.12 90 VAL B O 1
ATOM 2190 N N . GLN B 1 91 ? 2.086 -4.652 2.195 1 88.62 91 GLN B N 1
ATOM 2191 C CA . GLN B 1 91 ? 1.055 -3.629 2.328 1 88.62 91 GLN B CA 1
ATOM 2192 C C . GLN B 1 91 ? -0.177 -3.979 1.497 1 88.62 91 GLN B C 1
ATOM 2194 O O . GLN B 1 91 ? -1.31 -3.799 1.951 1 88.62 91 GLN B O 1
ATOM 2199 N N . GLY B 1 92 ? 0.033 -4.395 0.33 1 91.44 92 GLY B N 1
ATOM 2200 C CA . GLY B 1 92 ? -1.072 -4.785 -0.53 1 91.44 92 GLY B CA 1
ATOM 2201 C C . GLY B 1 92 ? -1.87 -5.957 0.017 1 91.44 92 GLY B C 1
ATOM 2202 O O . GLY B 1 92 ? -3.102 -5.922 0.029 1 91.44 92 GLY B O 1
ATOM 2203 N N . CYS B 1 93 ? -1.201 -6.961 0.511 1 93.88 93 CYS B N 1
ATOM 2204 C CA . CYS B 1 93 ? -1.862 -8.133 1.072 1 93.88 93 CYS B CA 1
ATOM 2205 C C . CYS B 1 93 ? -2.658 -7.77 2.318 1 93.88 93 CYS B C 1
ATOM 2207 O O . CYS B 1 93 ? -3.795 -8.219 2.49 1 93.88 93 CYS B O 1
ATOM 2209 N N . LEU B 1 94 ? -2.059 -6.992 3.127 1 90.5 94 LEU B N 1
ATOM 2210 C CA . LEU B 1 94 ? -2.746 -6.582 4.348 1 90.5 94 LEU B CA 1
ATOM 2211 C C . LEU B 1 94 ? -3.967 -5.73 4.023 1 90.5 94 LEU B C 1
ATOM 2213 O O . LEU B 1 94 ? -5.02 -5.879 4.648 1 90.5 94 LEU B O 1
ATOM 2217 N N . SER B 1 95 ? -3.76 -4.832 3.092 1 89.75 95 SER B N 1
ATOM 2218 C CA . SER B 1 95 ? -4.883 -4.004 2.67 1 89.75 95 SER B CA 1
ATOM 2219 C C . SER B 1 95 ? -6.016 -4.855 2.1 1 89.75 95 SER B C 1
ATOM 2221 O O . SER B 1 95 ? -7.184 -4.633 2.414 1 89.75 95 SER B O 1
ATOM 2223 N N . MET B 1 96 ? -5.703 -5.82 1.331 1 93.19 96 MET B N 1
ATOM 2224 C CA . MET B 1 96 ? -6.699 -6.719 0.756 1 93.19 96 MET B CA 1
ATOM 2225 C C . MET B 1 96 ? -7.359 -7.566 1.84 1 93.19 96 MET B C 1
ATOM 2227 O O . MET B 1 96 ? -8.562 -7.812 1.794 1 93.19 96 MET B O 1
ATOM 2231 N N . PHE B 1 97 ? -6.551 -8 2.756 1 92.88 97 PHE B N 1
ATOM 2232 C CA . PHE B 1 97 ? -7.051 -8.781 3.879 1 92.88 97 PHE B CA 1
ATOM 2233 C C . PHE B 1 97 ? -8.133 -8.016 4.633 1 92.88 97 PHE B C 1
ATOM 2235 O O . PHE B 1 97 ? -9.211 -8.555 4.887 1 92.88 97 PHE B O 1
ATOM 2242 N N . VAL B 1 98 ? -7.891 -6.824 4.891 1 88.88 98 VAL B N 1
ATOM 2243 C CA . VAL B 1 98 ? -8.836 -5.992 5.625 1 88.88 98 VAL B CA 1
ATOM 2244 C C . VAL B 1 98 ? -10.062 -5.719 4.762 1 88.88 98 VAL B C 1
ATOM 2246 O O . VAL B 1 98 ? -11.195 -5.848 5.227 1 88.88 98 VAL B O 1
ATOM 2249 N N . LEU B 1 99 ? -9.898 -5.383 3.566 1 88.62 99 LEU B N 1
ATOM 2250 C CA . LEU B 1 99 ? -10.984 -5.066 2.65 1 88.62 99 LEU B CA 1
ATOM 2251 C C . LEU B 1 99 ? -11.938 -6.25 2.512 1 88.62 99 LEU B C 1
ATOM 2253 O O . LEU B 1 99 ? -13.156 -6.09 2.641 1 88.62 99 LEU B O 1
ATOM 2257 N N . LEU B 1 100 ? -11.383 -7.383 2.326 1 90.75 100 LEU B N 1
ATOM 2258 C CA . LEU B 1 100 ? -12.203 -8.57 2.105 1 90.75 100 LEU B CA 1
ATOM 2259 C C . LEU B 1 100 ? -12.977 -8.938 3.369 1 90.75 100 LEU B C 1
ATOM 2261 O O . LEU B 1 100 ? -14.133 -9.367 3.293 1 90.75 100 LEU B O 1
ATOM 2265 N N . ASN B 1 101 ? -12.336 -8.789 4.48 1 89.12 101 ASN B N 1
ATOM 2266 C CA . ASN B 1 101 ? -13.008 -9.156 5.727 1 89.12 101 ASN B CA 1
ATOM 2267 C C . ASN B 1 101 ? -14.086 -8.141 6.094 1 89.12 101 ASN B C 1
ATOM 2269 O O . ASN B 1 101 ? -15.008 -8.461 6.852 1 89.12 101 ASN B O 1
ATOM 2273 N N . VAL B 1 102 ? -13.961 -6.969 5.57 1 83.56 102 VAL B N 1
ATOM 2274 C CA . VAL B 1 102 ? -15.008 -5.98 5.777 1 83.56 102 VAL B CA 1
ATOM 2275 C C . VAL B 1 102 ? -16.172 -6.246 4.816 1 83.56 102 VAL B C 1
ATOM 2277 O O . VAL B 1 102 ? -17.328 -6.059 5.172 1 83.56 102 VAL B O 1
ATOM 2280 N N . MET B 1 103 ? -15.906 -6.723 3.719 1 84.62 103 MET B N 1
ATOM 2281 C CA . MET B 1 103 ? -16.922 -6.848 2.668 1 84.62 103 MET B CA 1
ATOM 2282 C C . MET B 1 103 ? -17.609 -8.211 2.736 1 84.62 103 MET B C 1
ATOM 2284 O O . MET B 1 103 ? -18.703 -8.375 2.213 1 84.62 103 MET B O 1
ATOM 2288 N N . SER B 1 104 ? -16.922 -9.078 3.338 1 82.94 104 SER B N 1
ATOM 2289 C CA . SER B 1 104 ? -17.453 -10.438 3.281 1 82.94 104 SER B CA 1
ATOM 2290 C C . SER B 1 104 ? -18 -10.867 4.633 1 82.94 104 SER B C 1
ATOM 2292 O O . SER B 1 104 ? -17.547 -10.398 5.68 1 82.94 104 SER B O 1
ATOM 2294 N N . LEU B 1 105 ? -19 -11.703 4.539 1 79.38 105 LEU B N 1
ATOM 2295 C CA . LEU B 1 105 ? -19.578 -12.305 5.742 1 79.38 105 LEU B CA 1
ATOM 2296 C C . LEU B 1 105 ? -18.688 -13.43 6.262 1 79.38 105 LEU B C 1
ATOM 2298 O O . LEU B 1 105 ? -18.688 -13.719 7.461 1 79.38 105 LEU B O 1
ATOM 2302 N N . SER B 1 106 ? -17.906 -13.969 5.277 1 82.88 106 SER B N 1
ATOM 2303 C CA . SER B 1 106 ? -16.984 -15.031 5.648 1 82.88 106 SER B CA 1
ATOM 2304 C C . SER B 1 106 ? -15.594 -14.477 5.953 1 82.88 106 SER B C 1
ATOM 2306 O O . SER B 1 106 ? -15.125 -13.547 5.289 1 82.88 106 SER B O 1
ATOM 2308 N N . ARG B 1 107 ? -15.039 -14.883 7.035 1 84.44 107 ARG B N 1
ATOM 2309 C CA . ARG B 1 107 ? -13.695 -14.438 7.391 1 84.44 107 ARG B CA 1
ATOM 2310 C C . ARG B 1 107 ? -12.648 -15.102 6.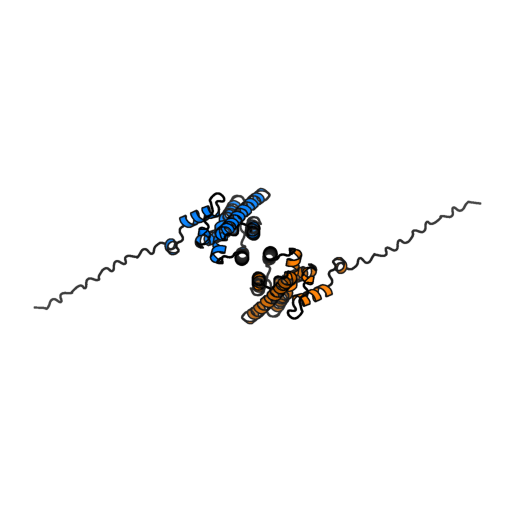508 1 84.44 107 ARG B C 1
ATOM 2312 O O . ARG B 1 107 ? -12.719 -16.297 6.246 1 84.44 107 ARG B O 1
ATOM 2319 N N . VAL B 1 108 ? -11.852 -14.328 5.953 1 89.19 108 VAL B N 1
ATOM 2320 C CA . VAL B 1 108 ? -10.758 -14.836 5.125 1 89.19 108 VAL B CA 1
ATOM 2321 C C . VAL B 1 108 ? -9.438 -14.727 5.887 1 89.19 108 VAL B C 1
ATOM 2323 O O . VAL B 1 108 ? -9.195 -13.742 6.582 1 89.19 108 VAL B O 1
ATOM 2326 N N . SER B 1 109 ? -8.672 -15.758 5.754 1 91.38 109 SER B N 1
ATOM 2327 C CA . SER B 1 109 ? -7.355 -15.734 6.391 1 91.38 109 SER B CA 1
ATOM 2328 C C . SER B 1 109 ? -6.336 -15 5.523 1 91.38 109 SER B C 1
ATOM 2330 O O . SER B 1 109 ? -6.52 -14.867 4.312 1 91.38 109 SER B O 1
ATOM 2332 N N . LEU B 1 110 ? -5.285 -14.5 6.172 1 92.88 110 LEU B N 1
ATOM 2333 C CA . LEU B 1 110 ? -4.203 -13.82 5.465 1 92.88 110 LEU B CA 1
ATOM 2334 C C . LEU B 1 110 ? -3.502 -14.773 4.504 1 92.88 110 LEU B C 1
ATOM 2336 O O . LEU B 1 110 ? -3.062 -14.359 3.426 1 92.88 110 LEU B O 1
ATOM 2340 N N . GLY B 1 111 ? -3.4 -16.031 4.875 1 92.5 111 GLY B N 1
ATOM 2341 C CA . GLY B 1 111 ? -2.791 -17.031 4.02 1 92.5 111 GLY B CA 1
ATOM 2342 C C . GLY B 1 111 ? -3.494 -17.188 2.682 1 92.5 111 GLY B C 1
ATOM 2343 O O . GLY B 1 111 ? -2.844 -17.328 1.646 1 92.5 111 GLY B O 1
ATOM 2344 N N . VAL B 1 112 ? -4.781 -17.125 2.762 1 91.88 112 VAL B N 1
ATOM 2345 C CA . VAL B 1 112 ? -5.574 -17.219 1.54 1 91.88 112 VAL B CA 1
ATOM 2346 C C . VAL B 1 112 ? -5.289 -16.031 0.64 1 91.88 112 VAL B C 1
ATOM 2348 O O . VAL B 1 112 ? -5.109 -16.172 -0.571 1 91.88 112 VAL B O 1
ATOM 2351 N N . VAL B 1 113 ? -5.223 -14.844 1.211 1 94.94 113 VAL B N 1
ATOM 2352 C CA . VAL B 1 113 ? -4.988 -13.617 0.46 1 94.94 113 VAL B CA 1
ATOM 2353 C C . VAL B 1 113 ? -3.617 -13.68 -0.213 1 94.94 113 VAL B C 1
ATOM 2355 O O . VAL B 1 113 ? -3.496 -13.422 -1.413 1 94.94 113 VAL B O 1
ATOM 2358 N N . VAL B 1 114 ? -2.609 -14.07 0.528 1 94.69 114 VAL B N 1
ATOM 2359 C CA . VAL B 1 114 ? -1.247 -14.164 0.014 1 94.69 114 VAL B CA 1
ATOM 2360 C C . VAL B 1 114 ? -1.181 -15.211 -1.094 1 94.69 114 VAL B C 1
ATOM 2362 O O . VAL B 1 114 ? -0.529 -15 -2.119 1 94.69 114 VAL B O 1
ATOM 2365 N N . SER B 1 115 ? -1.849 -16.281 -0.864 1 92.75 115 SER B N 1
ATOM 2366 C CA . SER B 1 115 ? -1.836 -17.391 -1.82 1 92.75 115 SER B CA 1
ATOM 2367 C C . SER B 1 115 ? -2.471 -16.969 -3.145 1 92.75 115 SER B C 1
ATOM 2369 O O . SER B 1 115 ? -1.863 -17.141 -4.207 1 92.75 115 SER B O 1
ATOM 2371 N N . VAL B 1 116 ? -3.65 -16.422 -3.053 1 92.88 116 VAL B N 1
ATOM 2372 C CA . VAL B 1 116 ? -4.387 -16.047 -4.254 1 92.88 116 VAL B CA 1
ATOM 2373 C C . VAL B 1 116 ? -3.613 -14.984 -5.031 1 92.88 116 VAL B C 1
ATOM 2375 O O . VAL B 1 116 ? -3.389 -15.125 -6.234 1 92.88 116 VAL B O 1
ATOM 2378 N N . LEU B 1 117 ? -3.168 -13.953 -4.367 1 95.31 117 LEU B N 1
ATOM 2379 C CA . LEU B 1 117 ? -2.443 -12.875 -5.027 1 95.31 117 LEU B CA 1
ATOM 2380 C C . LEU B 1 117 ? -1.125 -13.375 -5.605 1 95.31 117 LEU B C 1
ATOM 2382 O O . LEU B 1 117 ? -0.699 -12.922 -6.672 1 95.31 117 LEU B O 1
ATOM 2386 N N . GLY B 1 118 ? -0.498 -14.25 -4.906 1 95.06 118 GLY B N 1
ATOM 2387 C CA . GLY B 1 118 ? 0.764 -14.812 -5.355 1 95.06 118 GLY B CA 1
ATOM 2388 C C . GLY B 1 118 ? 0.617 -15.703 -6.574 1 95.06 118 GLY B C 1
ATOM 2389 O O . GLY B 1 118 ? 1.397 -15.602 -7.523 1 95.06 118 GLY B O 1
ATOM 2390 N N . TYR B 1 119 ? -0.352 -16.594 -6.562 1 93.31 119 TYR B N 1
ATOM 2391 C CA . TYR B 1 119 ? -0.57 -17.469 -7.707 1 93.31 119 TYR B CA 1
ATOM 2392 C C . TYR B 1 119 ? -0.926 -16.672 -8.953 1 93.31 119 TYR B C 1
ATOM 2394 O O . TYR B 1 119 ? -0.471 -16.984 -10.055 1 93.31 119 TYR B O 1
ATOM 2402 N N . CYS B 1 120 ? -1.689 -15.633 -8.719 1 94.56 120 CYS B N 1
ATOM 2403 C CA . CYS B 1 120 ? -2.145 -14.836 -9.852 1 94.56 120 CYS B CA 1
ATOM 2404 C C . CYS B 1 120 ? -1.04 -13.914 -10.352 1 94.56 120 CYS B C 1
ATOM 2406 O O . CYS B 1 120 ? -1.226 -13.188 -11.328 1 94.56 120 CYS B O 1
ATOM 2408 N N . LEU B 1 121 ? 0.089 -13.945 -9.766 1 96.44 121 LEU B N 1
ATOM 2409 C CA . LEU B 1 121 ? 1.229 -13.117 -10.133 1 96.44 121 LEU B CA 1
ATOM 2410 C C . LEU B 1 121 ? 1.934 -13.68 -11.367 1 96.44 121 LEU B C 1
ATOM 2412 O O . LEU B 1 121 ? 2.787 -13.016 -11.953 1 96.44 121 LEU B O 1
ATOM 2416 N N . LEU B 1 122 ? 1.63 -14.836 -11.867 1 95.06 122 LEU B N 1
ATOM 2417 C CA . LEU B 1 122 ? 2.354 -15.578 -12.891 1 95.06 122 LEU B CA 1
ATOM 2418 C C . LEU B 1 122 ? 2.477 -14.75 -14.172 1 95.06 122 LEU B C 1
ATOM 2420 O O . LEU B 1 122 ? 3.561 -14.656 -14.75 1 95.06 122 LEU B O 1
ATOM 2424 N N . PRO B 1 123 ? 1.387 -14.117 -14.648 1 96.12 123 PRO B N 1
ATOM 2425 C CA . PRO B 1 123 ? 1.533 -13.305 -15.859 1 96.12 123 PRO B CA 1
ATOM 2426 C C . PRO B 1 123 ? 2.568 -12.195 -15.695 1 96.12 123 PRO B C 1
ATOM 2428 O O . PRO B 1 123 ? 3.281 -11.867 -16.656 1 96.12 123 PRO B O 1
ATOM 2431 N N . MET B 1 124 ? 2.689 -11.609 -14.594 1 96.75 124 MET B N 1
ATOM 2432 C CA . MET B 1 124 ? 3.695 -10.594 -14.32 1 96.75 124 MET B CA 1
ATOM 2433 C C . MET B 1 124 ? 5.098 -11.188 -14.336 1 96.75 124 MET B C 1
ATOM 2435 O O . MET B 1 124 ? 6.047 -10.547 -14.797 1 96.75 124 MET B O 1
ATOM 2439 N N . VAL B 1 125 ? 5.199 -12.391 -13.773 1 96.44 125 VAL B N 1
ATOM 2440 C CA . VAL B 1 125 ? 6.477 -13.094 -13.797 1 96.44 125 VAL B CA 1
ATOM 2441 C C . VAL B 1 125 ? 6.898 -13.352 -15.242 1 96.44 125 VAL B C 1
ATOM 2443 O O . VAL B 1 125 ? 8.062 -13.148 -15.602 1 96.44 125 VAL B O 1
ATOM 2446 N N . ALA B 1 126 ? 5.965 -13.797 -16 1 96.19 126 ALA B N 1
ATOM 2447 C CA . ALA B 1 126 ? 6.238 -14.008 -17.422 1 96.19 126 ALA B CA 1
ATOM 2448 C C . ALA B 1 126 ? 6.66 -12.711 -18.094 1 96.19 126 ALA B C 1
ATOM 2450 O O . ALA B 1 126 ? 7.582 -12.703 -18.906 1 96.19 126 ALA B O 1
ATOM 2451 N N . LEU B 1 127 ? 6 -11.648 -17.781 1 96.62 127 LEU B N 1
ATOM 2452 C CA . LEU B 1 127 ? 6.34 -10.344 -18.328 1 96.62 127 LEU B CA 1
ATOM 2453 C C . LEU B 1 127 ? 7.77 -9.953 -17.969 1 96.62 127 LEU B C 1
ATOM 2455 O O . LEU B 1 127 ? 8.516 -9.453 -18.812 1 96.62 127 LEU B O 1
ATOM 2459 N N . ALA B 1 128 ? 8.141 -10.133 -16.734 1 95.88 128 ALA B N 1
ATOM 2460 C CA . ALA B 1 128 ? 9.5 -9.844 -16.297 1 95.88 128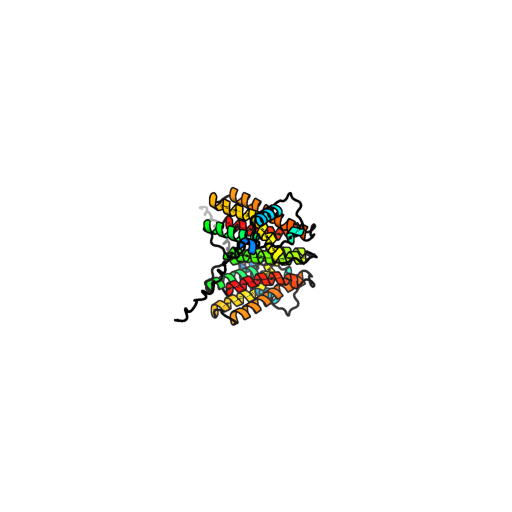 ALA B CA 1
ATOM 2461 C C . ALA B 1 128 ? 10.516 -10.68 -17.062 1 95.88 128 ALA B C 1
ATOM 2463 O O . ALA B 1 128 ? 11.594 -10.188 -17.406 1 95.88 128 ALA B O 1
ATOM 2464 N N . GLY B 1 129 ? 10.164 -11.945 -17.312 1 95.5 129 GLY B N 1
ATOM 2465 C CA . GLY B 1 129 ? 11.023 -12.812 -18.094 1 95.5 129 GLY B CA 1
ATOM 2466 C C . GLY B 1 129 ? 11.203 -12.336 -19.516 1 95.5 129 GLY B C 1
ATOM 2467 O O . GLY B 1 129 ? 12.32 -12.336 -20.047 1 95.5 129 GLY B O 1
ATOM 2468 N N . VAL B 1 130 ? 10.125 -11.961 -20.109 1 95.06 130 VAL B N 1
ATOM 2469 C CA . VAL B 1 130 ? 10.164 -11.453 -21.469 1 95.06 130 VAL B CA 1
ATOM 2470 C C . VAL B 1 130 ? 10.984 -10.172 -21.531 1 95.06 130 VAL B C 1
ATOM 2472 O O . VAL B 1 130 ? 11.711 -9.93 -22.5 1 95.06 130 VAL B O 1
ATOM 2475 N N . ASN B 1 131 ? 10.891 -9.328 -20.531 1 93.62 131 ASN B N 1
ATOM 2476 C CA . ASN B 1 131 ? 11.625 -8.078 -20.469 1 93.62 131 ASN B CA 1
ATOM 2477 C C . ASN B 1 131 ? 13.133 -8.305 -20.516 1 93.62 131 ASN B C 1
ATOM 2479 O O . ASN B 1 131 ? 13.883 -7.473 -21.031 1 93.62 131 ASN B O 1
ATOM 2483 N N . ILE B 1 132 ? 13.562 -9.375 -19.953 1 90.88 132 ILE B N 1
ATOM 2484 C CA . ILE B 1 132 ? 14.984 -9.719 -19.969 1 90.88 132 ILE B CA 1
ATOM 2485 C C . ILE B 1 132 ? 15.414 -10.039 -21.391 1 90.88 132 ILE B C 1
ATOM 2487 O O . ILE B 1 132 ? 16.531 -9.688 -21.812 1 90.88 132 ILE B O 1
ATOM 2491 N N . LEU B 1 133 ? 14.555 -10.672 -22.078 1 89.38 133 LEU B N 1
ATOM 2492 C CA . LEU B 1 133 ? 14.898 -11.156 -23.406 1 89.38 133 LEU B CA 1
ATOM 2493 C C . LEU B 1 133 ? 14.836 -10.031 -24.422 1 89.38 133 LEU B C 1
ATOM 2495 O O . LEU B 1 133 ? 15.695 -9.93 -25.297 1 89.38 133 LEU B O 1
ATOM 2499 N N . ILE B 1 134 ? 13.844 -9.133 -24.375 1 88.44 134 ILE B N 1
ATOM 2500 C CA . ILE B 1 134 ? 13.656 -8.156 -25.438 1 88.44 134 ILE B CA 1
ATOM 2501 C C . ILE B 1 134 ? 13.68 -6.746 -24.859 1 88.44 134 ILE B C 1
ATOM 2503 O O . ILE B 1 134 ? 13.688 -5.762 -25.594 1 88.44 134 ILE B O 1
ATOM 2507 N N . ARG B 1 135 ? 13.992 -6.496 -23.766 1 85 135 ARG B N 1
ATOM 2508 C CA . ARG B 1 135 ? 13.883 -5.199 -23.109 1 85 135 ARG B CA 1
ATOM 2509 C C . ARG B 1 135 ? 12.602 -4.48 -23.516 1 85 135 ARG B C 1
ATOM 2511 O O . ARG B 1 135 ? 12.547 -3.877 -24.594 1 85 135 ARG B O 1
ATOM 2518 N N . LEU B 1 136 ? 11.578 -4.543 -22.75 1 84.12 136 LEU B N 1
ATOM 2519 C CA . LEU B 1 136 ? 10.266 -3.979 -23.047 1 84.12 136 LEU B CA 1
ATOM 2520 C C . LEU B 1 136 ? 10.266 -2.465 -22.844 1 84.12 136 LEU B C 1
ATOM 2522 O O . LEU B 1 136 ? 10.453 -1.979 -21.734 1 84.12 136 LEU B O 1
ATOM 2526 N N . LYS B 1 137 ? 10.406 -1.733 -23.906 1 82.38 137 LYS B N 1
ATOM 2527 C CA . LYS B 1 137 ? 10.359 -0.274 -23.906 1 82.38 137 LYS B CA 1
ATOM 2528 C C . LYS B 1 137 ? 9.258 0.246 -24.828 1 82.38 137 LYS B C 1
ATOM 2530 O O . LYS B 1 137 ? 8.789 -0.475 -25.703 1 82.38 137 LYS B O 1
ATOM 2535 N N . GLY B 1 138 ? 8.734 1.379 -24.562 1 86.31 138 GLY B N 1
ATOM 2536 C CA . GLY B 1 138 ? 7.809 2.062 -25.453 1 86.31 138 GLY B CA 1
ATOM 2537 C C . GLY B 1 138 ? 6.414 1.471 -25.422 1 86.31 138 GLY B C 1
ATOM 2538 O O . GLY B 1 138 ? 5.914 1.091 -24.359 1 86.31 138 GLY B O 1
ATOM 2539 N N . ILE B 1 139 ? 5.773 1.369 -26.5 1 90.19 139 ILE B N 1
ATOM 2540 C CA . ILE B 1 139 ? 4.355 1.054 -26.641 1 90.19 139 ILE B CA 1
ATOM 2541 C C . ILE B 1 139 ? 4.137 -0.442 -26.422 1 90.19 139 ILE B C 1
ATOM 2543 O O . ILE B 1 139 ? 3.143 -0.849 -25.812 1 90.19 139 ILE B O 1
ATOM 2547 N N . LEU B 1 140 ? 5.086 -1.262 -26.906 1 89.88 140 LEU B N 1
ATOM 2548 C CA . LEU B 1 140 ? 4.949 -2.705 -26.75 1 89.88 140 LEU B CA 1
ATOM 2549 C C . LEU B 1 140 ? 4.98 -3.094 -25.281 1 89.88 140 LEU B C 1
ATOM 2551 O O . LEU B 1 140 ? 4.164 -3.896 -24.828 1 89.88 140 LEU B O 1
ATOM 2555 N N . GLY B 1 141 ? 5.918 -2.508 -24.578 1 92.31 141 GLY B N 1
ATOM 2556 C CA . GLY B 1 141 ? 6 -2.76 -23.156 1 92.31 141 GLY B CA 1
ATOM 2557 C C . GLY B 1 141 ? 4.758 -2.324 -22.391 1 92.31 141 GLY B C 1
ATOM 2558 O O . GLY B 1 141 ? 4.273 -3.045 -21.516 1 92.31 141 GLY B O 1
ATOM 2559 N N . MET B 1 142 ? 4.238 -1.255 -22.766 1 93.44 142 MET B N 1
ATOM 2560 C CA . MET B 1 142 ? 3.049 -0.719 -22.109 1 93.44 142 MET B CA 1
ATOM 2561 C C . MET B 1 142 ? 1.835 -1.603 -22.375 1 93.44 142 MET B C 1
ATOM 2563 O O . MET B 1 142 ? 1.061 -1.895 -21.469 1 93.44 142 MET B O 1
ATOM 2567 N N . MET B 1 143 ? 1.705 -2.018 -23.594 1 95.25 143 MET B N 1
ATOM 2568 C CA . MET B 1 143 ? 0.568 -2.855 -23.969 1 95.25 143 MET B CA 1
ATOM 2569 C C . MET B 1 143 ? 0.62 -4.195 -23.234 1 95.25 143 MET B C 1
ATOM 2571 O O . MET B 1 143 ? -0.392 -4.66 -22.703 1 95.25 143 MET B O 1
ATOM 2575 N N . LEU B 1 144 ? 1.78 -4.77 -23.234 1 96.19 144 LEU B N 1
ATOM 2576 C CA . LEU B 1 144 ? 1.941 -6.055 -22.562 1 96.19 144 LEU B CA 1
ATOM 2577 C C . LEU B 1 144 ? 1.728 -5.914 -21.047 1 96.19 144 LEU B C 1
ATOM 2579 O O . LEU B 1 144 ? 1.182 -6.816 -20.406 1 96.19 144 LEU B O 1
ATOM 2583 N N . SER B 1 145 ? 2.195 -4.77 -20.578 1 96.62 145 SER B N 1
ATOM 2584 C CA . SER B 1 145 ? 2.02 -4.523 -19.141 1 96.62 145 SER B CA 1
ATOM 2585 C C . SER B 1 145 ? 0.544 -4.387 -18.781 1 96.62 145 SER B C 1
ATOM 2587 O O . SER B 1 145 ? 0.089 -4.945 -17.797 1 96.62 145 SER B O 1
ATOM 2589 N N . VAL B 1 146 ? -0.201 -3.693 -19.578 1 96.81 146 VAL B N 1
ATOM 2590 C CA . VAL B 1 146 ? -1.626 -3.506 -19.328 1 96.81 146 VAL B CA 1
ATOM 2591 C C . VAL B 1 146 ? -2.346 -4.848 -19.406 1 96.81 146 VAL B C 1
ATOM 2593 O O . VAL B 1 146 ? -3.203 -5.148 -18.562 1 96.81 146 VAL B O 1
ATOM 2596 N N . ALA B 1 147 ? -1.983 -5.609 -20.359 1 96.69 147 ALA B N 1
ATOM 2597 C CA . ALA B 1 147 ? -2.576 -6.934 -20.516 1 96.69 147 ALA B CA 1
ATOM 2598 C C . ALA B 1 147 ? -2.287 -7.812 -19.297 1 96.69 147 ALA B C 1
ATOM 2600 O O . ALA B 1 147 ? -3.176 -8.516 -18.812 1 96.69 147 ALA B O 1
ATOM 2601 N N . ALA B 1 148 ? -1.081 -7.75 -18.844 1 97.31 148 ALA B N 1
ATOM 2602 C CA . ALA B 1 148 ? -0.685 -8.562 -17.688 1 97.31 148 ALA B CA 1
ATOM 2603 C C . ALA B 1 148 ? -1.392 -8.094 -16.422 1 97.31 148 ALA B C 1
ATOM 2605 O O . ALA B 1 148 ? -1.854 -8.914 -15.625 1 97.31 148 ALA B O 1
ATOM 2606 N N . ILE B 1 149 ? -1.473 -6.797 -16.25 1 96.88 149 ILE B N 1
ATOM 2607 C CA . ILE B 1 149 ? -2.166 -6.238 -15.094 1 96.88 149 ILE B CA 1
ATOM 2608 C C . ILE B 1 149 ? -3.621 -6.699 -15.094 1 96.88 149 ILE B C 1
ATOM 2610 O O . ILE B 1 149 ? -4.137 -7.145 -14.062 1 96.88 149 ILE B O 1
ATOM 2614 N N . TYR B 1 150 ? -4.195 -6.617 -16.203 1 95.81 150 TYR B N 1
ATOM 2615 C CA . TYR B 1 150 ? -5.594 -7.008 -16.344 1 95.81 150 TYR B CA 1
ATOM 2616 C C . TYR B 1 150 ? -5.777 -8.492 -16.047 1 95.81 150 TYR B C 1
ATOM 2618 O O . TYR B 1 150 ? -6.664 -8.867 -15.273 1 95.81 150 TYR B O 1
ATOM 2626 N N . TRP B 1 151 ? -4.906 -9.258 -16.594 1 95.94 151 TRP B N 1
ATOM 2627 C CA . TRP B 1 151 ? -4.98 -10.703 -16.406 1 95.94 151 TRP B CA 1
ATOM 2628 C C . TRP B 1 151 ? -4.828 -11.078 -14.938 1 95.94 151 TRP B C 1
ATOM 2630 O O . TRP B 1 151 ? -5.656 -11.805 -14.383 1 95.94 151 TRP B O 1
ATOM 2640 N N . CYS B 1 152 ? -3.92 -10.539 -14.281 1 96.19 152 CYS B N 1
ATOM 2641 C CA . CYS B 1 152 ? -3.688 -10.828 -12.875 1 96.19 152 CYS B CA 1
ATOM 2642 C C . CYS B 1 152 ? -4.855 -10.352 -12.016 1 96.19 152 CYS B C 1
ATOM 2644 O O . CYS B 1 152 ? -5.344 -11.086 -11.164 1 96.19 152 CYS B O 1
ATOM 2646 N N . SER B 1 153 ? -5.281 -9.117 -12.258 1 95.19 153 SER B N 1
ATOM 2647 C CA . SER B 1 153 ? -6.277 -8.484 -11.406 1 95.19 153 SER B CA 1
ATOM 2648 C C . SER B 1 153 ? -7.637 -9.164 -11.539 1 95.19 153 SER B C 1
ATOM 2650 O O . SER B 1 153 ? -8.32 -9.406 -10.539 1 95.19 153 SER B O 1
ATOM 2652 N N . VAL B 1 154 ? -8.031 -9.477 -12.75 1 93.12 154 VAL B N 1
ATOM 2653 C CA . VAL B 1 154 ? -9.32 -10.117 -12.977 1 93.12 154 VAL B CA 1
ATOM 2654 C C . VAL B 1 154 ? -9.297 -11.539 -12.406 1 93.12 154 VAL B C 1
ATOM 2656 O O . VAL B 1 154 ? -10.258 -11.969 -11.766 1 93.12 154 VAL B O 1
ATOM 2659 N N . SER B 1 155 ? -8.211 -12.227 -12.57 1 93.19 155 SER B N 1
ATOM 2660 C CA . SER B 1 155 ? -8.094 -13.578 -12.039 1 93.19 155 SER B CA 1
ATOM 2661 C C . SER B 1 155 ? -8.164 -13.586 -10.516 1 93.19 155 SER B C 1
ATOM 2663 O O . SER B 1 155 ? -8.914 -14.367 -9.922 1 93.19 155 SER B O 1
ATOM 2665 N N . ALA B 1 156 ? -7.422 -12.719 -9.898 1 93.62 156 ALA B N 1
ATOM 2666 C CA . ALA B 1 156 ? -7.395 -12.664 -8.438 1 93.62 156 ALA B CA 1
ATOM 2667 C C . ALA B 1 156 ? -8.75 -12.242 -7.883 1 93.62 156 ALA B C 1
ATOM 2669 O O . ALA B 1 156 ? -9.266 -12.859 -6.949 1 93.62 156 ALA B O 1
ATOM 2670 N N . SER B 1 157 ? -9.32 -11.18 -8.461 1 92.19 157 SER B N 1
ATOM 2671 C CA . SER B 1 157 ? -10.602 -10.68 -7.961 1 92.19 157 SER B CA 1
ATOM 2672 C C . SER B 1 157 ? -11.703 -11.719 -8.141 1 92.19 157 SER B C 1
ATOM 2674 O O . SER B 1 157 ? -12.578 -11.859 -7.285 1 92.19 157 SER B O 1
ATOM 2676 N N . GLU B 1 158 ? -11.656 -12.453 -9.25 1 91 158 GLU B N 1
ATOM 2677 C CA . GLU B 1 158 ? -12.656 -13.492 -9.492 1 91 158 GLU B CA 1
ATOM 2678 C C . GLU B 1 158 ? -12.555 -14.602 -8.445 1 91 158 GLU B C 1
ATOM 2680 O O . GLU B 1 158 ? -13.578 -15.094 -7.957 1 91 158 GLU B O 1
ATOM 2685 N N . LEU B 1 159 ? -11.398 -14.984 -8.156 1 89.75 159 LEU B N 1
ATOM 2686 C CA . LEU B 1 159 ? -11.211 -16.016 -7.152 1 89.75 159 LEU B CA 1
ATOM 2687 C C . LEU B 1 159 ? -11.734 -15.57 -5.793 1 89.75 159 LEU B C 1
ATOM 2689 O O . LEU B 1 159 ? -12.391 -16.344 -5.086 1 89.75 159 LEU B O 1
ATOM 2693 N N . PHE B 1 160 ? -11.508 -14.336 -5.445 1 90.88 160 PHE B N 1
ATOM 2694 C CA . PHE B 1 160 ? -11.992 -13.805 -4.18 1 90.88 160 PHE B CA 1
ATOM 2695 C C . PHE B 1 160 ? -13.516 -13.711 -4.18 1 90.88 160 PHE B C 1
ATOM 2697 O O . PHE B 1 160 ? -14.164 -14.117 -3.219 1 90.88 160 PHE B O 1
ATOM 2704 N N . VAL B 1 161 ? -14.062 -13.211 -5.273 1 89.38 161 VAL B N 1
ATOM 2705 C CA . VAL B 1 161 ? -15.5 -12.945 -5.352 1 89.38 161 VAL B CA 1
ATOM 2706 C C . VAL B 1 161 ? -16.266 -14.266 -5.332 1 89.38 161 VAL B C 1
ATOM 2708 O O . VAL B 1 161 ? -17.266 -14.406 -4.625 1 89.38 161 VAL B O 1
ATOM 2711 N N . ILE B 1 162 ? -15.805 -15.227 -6.066 1 86.88 162 ILE B N 1
ATOM 2712 C CA . ILE B 1 162 ? -16.469 -16.531 -6.145 1 86.88 162 ILE B CA 1
ATOM 2713 C C . ILE B 1 162 ? -16.281 -17.281 -4.832 1 86.88 162 ILE B C 1
ATOM 2715 O O . ILE B 1 162 ? -17.219 -17.859 -4.293 1 86.88 162 ILE B O 1
ATOM 2719 N N . GLY B 1 163 ? -15.109 -17.25 -4.293 1 86 163 GLY B N 1
ATOM 2720 C CA . GLY B 1 163 ? -14.797 -17.984 -3.074 1 86 163 GLY B CA 1
ATOM 2721 C C . GLY B 1 163 ? -15.508 -17.422 -1.853 1 86 163 GLY B C 1
ATOM 2722 O O . GLY B 1 163 ? -15.844 -18.172 -0.931 1 86 163 GLY B O 1
ATOM 2723 N N . LEU B 1 164 ? -15.711 -16.125 -1.888 1 87.94 164 LEU B N 1
ATOM 2724 C CA . LEU B 1 164 ? -16.281 -15.5 -0.707 1 87.94 164 LEU B CA 1
ATOM 2725 C C . LEU B 1 164 ? -17.75 -15.133 -0.942 1 87.94 164 LEU B C 1
ATOM 2727 O O . LEU B 1 164 ? -18.391 -14.539 -0.073 1 87.94 164 LEU B O 1
ATOM 2731 N N . GLY B 1 165 ? -18.234 -15.43 -2.113 1 85 165 GLY B N 1
ATOM 2732 C CA . GLY B 1 165 ? -19.625 -15.18 -2.412 1 85 165 GLY B CA 1
ATOM 2733 C C . GLY B 1 165 ? -19.969 -13.703 -2.498 1 85 165 GLY B C 1
ATOM 2734 O O . GLY B 1 165 ? -21 -13.266 -1.972 1 85 165 GLY B O 1
ATOM 2735 N N . MET B 1 166 ? -19.031 -12.898 -3.018 1 81.62 166 MET B N 1
ATOM 2736 C CA . MET B 1 166 ? -19.188 -11.453 -3.123 1 81.62 166 MET B CA 1
ATOM 2737 C C . MET B 1 166 ? -19.516 -11.047 -4.559 1 81.62 166 MET B C 1
ATOM 2739 O O . MET B 1 166 ? -18.906 -10.109 -5.09 1 81.62 166 MET B O 1
ATOM 2743 N N . TYR B 1 167 ? -20.453 -11.492 -5.188 1 76.56 167 TYR B N 1
ATOM 2744 C CA . TYR B 1 167 ? -20.719 -11.328 -6.613 1 76.56 167 TYR B CA 1
ATOM 2745 C C . TYR B 1 167 ? -21.062 -9.883 -6.941 1 76.56 167 TYR B C 1
ATOM 2747 O O . TYR B 1 167 ? -20.703 -9.375 -8.008 1 76.56 167 TYR B O 1
ATOM 2755 N N . HIS B 1 168 ? -21.609 -9.125 -6.059 1 77.88 168 HIS B N 1
ATOM 2756 C CA . HIS B 1 168 ? -22.031 -7.766 -6.355 1 77.88 168 HIS B CA 1
ATOM 2757 C C . HIS B 1 168 ? -20.922 -6.762 -6.059 1 77.88 168 HIS B C 1
ATOM 2759 O O . HIS B 1 168 ? -21.094 -5.562 -6.285 1 77.88 168 HIS B O 1
ATOM 2765 N N . GLN B 1 169 ? -19.781 -7.219 -5.73 1 77.62 169 GLN B N 1
ATOM 2766 C CA . GLN B 1 169 ? -18.734 -6.305 -5.297 1 77.62 169 GLN B CA 1
ATOM 2767 C C . GLN B 1 169 ? -17.438 -6.562 -6.059 1 77.62 169 GLN B C 1
ATOM 2769 O O . GLN B 1 169 ? -16.344 -6.324 -5.535 1 77.62 169 GLN B O 1
ATOM 2774 N N . GLN B 1 170 ? -17.562 -7.051 -7.246 1 82.62 170 GLN B N 1
ATOM 2775 C CA . GLN B 1 170 ? -16.406 -7.434 -8.039 1 82.62 170 GLN B CA 1
ATOM 2776 C C . GLN B 1 170 ? -15.5 -6.23 -8.312 1 82.62 170 GLN B C 1
ATOM 2778 O O . GLN B 1 170 ? -14.281 -6.324 -8.188 1 82.62 170 GLN B O 1
ATOM 2783 N N . ILE B 1 171 ? -16 -5.137 -8.68 1 82.44 171 ILE B N 1
ATOM 2784 C CA . ILE B 1 171 ? -15.234 -3.953 -9.047 1 82.44 171 ILE B CA 1
ATOM 2785 C C . ILE B 1 171 ? -14.453 -3.447 -7.84 1 82.44 171 ILE B C 1
ATOM 2787 O O . ILE B 1 171 ? -13.289 -3.057 -7.961 1 82.44 171 ILE B O 1
ATOM 2791 N N . LEU B 1 172 ? -15.086 -3.561 -6.691 1 81.19 172 LEU B N 1
ATOM 2792 C CA . LEU B 1 172 ? -14.453 -3.064 -5.473 1 81.19 172 LEU B CA 1
ATOM 2793 C C . LEU B 1 172 ? -13.25 -3.918 -5.105 1 81.19 172 LEU B C 1
ATOM 2795 O O . LEU B 1 172 ? -12.25 -3.398 -4.598 1 81.19 172 LEU B O 1
ATOM 2799 N N . VAL B 1 173 ? -13.32 -5.152 -5.422 1 88.25 173 VAL B N 1
ATOM 2800 C CA . VAL B 1 173 ? -12.234 -6.074 -5.109 1 88.25 173 VAL B CA 1
ATOM 2801 C C . VAL B 1 173 ? -11.141 -5.957 -6.172 1 88.25 173 VAL B C 1
ATOM 2803 O O . VAL B 1 173 ? -9.953 -6.078 -5.867 1 88.25 173 VAL B O 1
ATOM 2806 N N . THR B 1 174 ? -11.531 -5.609 -7.324 1 90.69 174 THR B N 1
ATOM 2807 C CA . THR B 1 174 ? -10.594 -5.547 -8.438 1 90.69 174 THR B CA 1
ATOM 2808 C C . THR B 1 174 ? -9.68 -4.328 -8.305 1 90.69 174 THR B C 1
ATOM 2810 O O . THR B 1 174 ? -8.5 -4.395 -8.648 1 90.69 174 THR B O 1
ATOM 2813 N N . TYR B 1 175 ? -10.141 -3.328 -7.754 1 86.94 175 TYR B N 1
ATOM 2814 C CA . TYR B 1 175 ? -9.414 -2.064 -7.715 1 86.94 175 TYR B CA 1
ATOM 2815 C C . TYR B 1 175 ? -8.094 -2.215 -6.961 1 86.94 175 TYR B C 1
ATOM 2817 O O . TYR B 1 175 ? -7.027 -1.93 -7.508 1 86.94 175 TYR B O 1
ATOM 2825 N N . PRO B 1 176 ? -8.117 -2.701 -5.742 1 87.88 176 PRO B N 1
ATOM 2826 C CA . PRO B 1 176 ? -6.836 -2.855 -5.043 1 87.88 176 PRO B CA 1
ATOM 2827 C C . PRO B 1 176 ? -5.902 -3.844 -5.734 1 87.88 176 PRO B C 1
ATOM 2829 O O . PRO B 1 176 ? -4.68 -3.701 -5.652 1 87.88 176 PRO B O 1
ATOM 2832 N N . CYS B 1 177 ? -6.43 -4.781 -6.375 1 92.81 177 CYS B N 1
ATOM 2833 C CA . CYS B 1 177 ? -5.609 -5.723 -7.129 1 92.81 177 CYS B CA 1
ATOM 2834 C C . CYS B 1 177 ? -4.891 -5.023 -8.273 1 92.81 177 CYS B C 1
ATOM 2836 O O . CYS B 1 177 ? -3.695 -5.242 -8.492 1 92.81 177 CYS B O 1
ATOM 2838 N N . VAL B 1 178 ? -5.66 -4.191 -9 1 92.94 178 VAL B N 1
ATOM 2839 C CA . VAL B 1 178 ? -5.078 -3.436 -10.102 1 92.94 178 VAL B CA 1
ATOM 2840 C C . VAL B 1 178 ? -3.93 -2.57 -9.586 1 92.94 178 VAL B C 1
ATOM 2842 O O . VAL B 1 178 ? -2.869 -2.5 -10.211 1 92.94 178 VAL B O 1
ATOM 2845 N N . LEU B 1 179 ? -4.117 -1.993 -8.484 1 88.94 179 LEU B N 1
ATOM 2846 C CA . LEU B 1 179 ? -3.088 -1.141 -7.898 1 88.94 179 LEU B CA 1
ATOM 2847 C C . LEU B 1 179 ? -1.842 -1.949 -7.559 1 88.94 179 LEU B C 1
ATOM 2849 O O . LEU B 1 179 ? -0.722 -1.523 -7.852 1 88.94 179 LEU B O 1
ATOM 2853 N N . LEU B 1 180 ? -2.051 -3.041 -6.914 1 93 180 LEU B N 1
ATOM 2854 C CA . LEU B 1 180 ? -0.932 -3.895 -6.527 1 93 180 LEU B CA 1
ATOM 2855 C C . LEU B 1 180 ? -0.144 -4.344 -7.754 1 93 180 LEU B C 1
ATOM 2857 O O . LEU B 1 180 ? 1.075 -4.172 -7.812 1 93 180 LEU B O 1
ATOM 2861 N N . TYR B 1 181 ? -0.79 -4.82 -8.781 1 95.81 181 TYR B N 1
ATOM 2862 C CA . TYR B 1 181 ? -0.102 -5.391 -9.93 1 95.81 181 TYR B CA 1
ATOM 2863 C C . TYR B 1 181 ? 0.43 -4.297 -10.852 1 95.81 181 TYR B C 1
ATOM 2865 O O . TYR B 1 181 ? 1.372 -4.52 -11.609 1 95.81 181 TYR B O 1
ATOM 2873 N N . THR B 1 182 ? -0.182 -3.127 -10.852 1 93 182 THR B N 1
ATOM 2874 C CA . THR B 1 182 ? 0.387 -1.987 -11.562 1 93 182 THR B CA 1
ATOM 2875 C C . THR B 1 182 ? 1.776 -1.654 -11.031 1 93 182 THR B C 1
ATOM 2877 O O . THR B 1 182 ? 2.678 -1.313 -11.797 1 93 182 THR B O 1
ATOM 2880 N N . PHE B 1 183 ? 1.919 -1.768 -9.781 1 90.62 183 PHE B N 1
ATOM 2881 C CA . PHE B 1 183 ? 3.219 -1.524 -9.164 1 90.62 183 PHE B CA 1
ATOM 2882 C C . PHE B 1 183 ? 4.262 -2.494 -9.703 1 90.62 183 PHE B C 1
ATOM 2884 O O . PHE B 1 183 ? 5.383 -2.094 -10.023 1 90.62 183 PHE B O 1
ATOM 2891 N N . PHE B 1 184 ? 3.957 -3.758 -9.82 1 93.19 184 PHE B N 1
ATOM 2892 C CA . PHE B 1 184 ? 4.879 -4.75 -10.359 1 93.19 184 PHE B CA 1
ATOM 2893 C C . PHE B 1 184 ? 5.254 -4.414 -11.797 1 93.19 184 PHE B C 1
ATOM 2895 O O . PHE B 1 184 ? 6.426 -4.492 -12.172 1 93.19 184 PHE B O 1
ATOM 2902 N N . ALA B 1 185 ? 4.219 -4.086 -12.531 1 94.06 185 ALA B N 1
ATOM 2903 C CA . ALA B 1 185 ? 4.473 -3.74 -13.93 1 94.06 185 ALA B CA 1
ATOM 2904 C C . ALA B 1 185 ? 5.387 -2.523 -14.039 1 94.06 185 ALA B C 1
ATOM 2906 O O . ALA B 1 185 ? 6.266 -2.475 -14.898 1 94.06 185 ALA B O 1
ATOM 2907 N N . PHE B 1 186 ? 5.168 -1.596 -13.195 1 89.69 186 PHE B N 1
ATOM 2908 C CA . PHE B 1 186 ? 5.973 -0.381 -13.188 1 89.69 186 PHE B CA 1
ATOM 2909 C C . PHE B 1 186 ? 7.438 -0.706 -12.922 1 89.69 186 PHE B C 1
ATOM 2911 O O . PHE B 1 186 ? 8.328 -0.155 -13.578 1 89.69 186 PHE B O 1
ATOM 2918 N N . ILE B 1 187 ? 7.762 -1.526 -12.016 1 89.69 187 ILE B N 1
ATOM 2919 C CA . ILE B 1 187 ? 9.125 -1.894 -11.664 1 89.69 187 ILE B CA 1
ATOM 2920 C C . ILE B 1 187 ? 9.773 -2.658 -12.82 1 89.69 187 ILE B C 1
ATOM 2922 O O . ILE B 1 187 ? 10.969 -2.51 -13.086 1 89.69 187 ILE B O 1
ATOM 2926 N N . ILE B 1 188 ? 8.953 -3.477 -13.477 1 92 188 ILE B N 1
ATOM 2927 C CA . ILE B 1 188 ? 9.461 -4.234 -14.617 1 92 188 ILE B CA 1
ATOM 2928 C C . ILE B 1 188 ? 9.891 -3.273 -15.727 1 92 188 ILE B C 1
ATOM 2930 O O . ILE B 1 188 ? 10.969 -3.424 -16.297 1 92 188 ILE B O 1
ATOM 2934 N N . LEU B 1 189 ? 9.094 -2.256 -15.945 1 90.06 189 LEU B N 1
ATOM 2935 C CA . LEU B 1 189 ? 9.297 -1.398 -17.109 1 90.06 189 LEU B CA 1
ATOM 2936 C C . LEU B 1 189 ? 10.297 -0.291 -16.797 1 90.06 189 LEU B C 1
ATOM 2938 O O . LEU B 1 189 ? 10.961 0.227 -17.703 1 90.06 189 LEU B O 1
ATOM 2942 N N . PHE B 1 190 ? 10.391 0.181 -15.523 1 81.94 190 PHE B N 1
ATOM 2943 C CA . PHE B 1 190 ? 11.234 1.323 -15.195 1 81.94 190 PHE B CA 1
ATOM 2944 C C . PHE B 1 190 ? 12.18 0.984 -14.047 1 81.94 190 PHE B C 1
ATOM 2946 O O . PHE B 1 190 ? 13.312 1.469 -14.008 1 81.94 190 PHE B O 1
#

Nearest PDB structures (foldseek):
  6w2w-assembly1_A  TM=3.267E-01  e=5.171E+00  synthetic construct
  6w2w-assembly1_A  TM=3.266E-01  e=4.804E+00  synthetic construct

Secondary structure (DSSP, 8-state):
------------------------HHHHTT--HHHHHHHHHHHH-TTS---GGGGG----HHHHHHHHHHHHHHHHTT---HHHHHHHHHHHHHHHHHHHHHH-SSPPPHHHHHHHHHHTTHHHHHHHHHHHHH---HHHHHHHHHHHHHHHHHHHHHHHHHHHT-GGGHHHHHHHHHHHHHHHHHHHH-/------------------------HHHHTT--HHHHHHHHHHHH-TTS---GGGGG----HHHHHHHHHHHHHHHHTT---HHHHHHHHHHHHHHHHHHHHHH-SS---HHHHHHHHHHTTHHHHHHHHHHHHH---HHHHHHHHHHHHHHHHHHHHHHHHHHHT-GGGHHHHHHHHHHHHHHHHHHHH-

Foldseek 3Di:
DPPPPPPPVPPPPPPPCPVPPPPPVCVVVVPDPVVLVVLLCLLQPPPDDRDLCSLVPLDCNNLVVLLVLLCVLLVLVVQNPNVVLVVLLVVLLVVLQVVLCVQFPDRHDSSSSSRSLSSLCVLLSVLSNVCSVPPQDDPRLVVSLVVSLVSSLLSSLSSSCSNRVPVVCSVVSSVSSSVSSNVSSVSSND/DPPPPPPPPPPPPPPPPPVPPPPPVCVVVVPDPVVLVVLLCLLQPPPDDRDLCSLVPLDCNNLVVLLVLLCVLLVLVVQNPNVVLVVLLVVLLVVLQVVLCVQFPDHHDSSSSSRSLSSLCVLLSVLSNVCSVPPQDDPRLVVSLVVSLVSSLLSSLSSSCSNRVPVVCSVVSSVSSSVSSNVSSVSSND